Protein AF-0000000074539410 (afdb_homodimer)

pLDDT: mean 96.62, std 3.16, range [78.19, 98.88]

Secondary structure (DSSP, 8-state):
--HHHHHHHHTSTTEEEEEEEETT--EEEEEES--S-HHHHHHHHHHHHHHHHHHHHHHHS---SEEEEEESSEEEEEEEETTEEEEEEEETTS-HHHHHHHHHHHHHHHHHH-/--HHHHHHHHTSTTEEEEEEEETT--EEEEEES--S-HHHHHHHHHHHHHHHHHHHHHHHS--EEEEEEE-SSEEEEEEEETTEEEEEEEETTS-HHHHHHHHHHHHHHHHHH-

Foldseek 3Di:
DQVVLQVLLVPQPFWFKKFKEALCLAGDDMDGVDPDDVSVVSNVLSVVQVVVQVVCCVPPNDHDAKDWDADPFKIKMWGDQARIIIIIIGGNPGDVVVSVVSVVVSSPVSNVVD/DQVVLQVLLVPQPFWFKKFKEALCLAGDDMDGVDPDDNSVVSNVLSVVQVVVQVVCCVPPNDHDAKDWDADPFKIKMWGDQARIIIITIGGNPGDVVVSVVSVVVSSPVSNVVD

Organism: Archaeoglobus fulgidus (strain ATCC 49558 / DSM 4304 / JCM 9628 / NBRC 100126 / VC-16) (NCBI:txid224325)

Structure (mmCIF, N/CA/C/O backbone):
data_AF-0000000074539410-model_v1
#
loop_
_entity.id
_entity.type
_entity.pdbx_description
1 polymer 'Roadblock/LAMTOR2 domain-containing protein'
#
loop_
_atom_site.group_PDB
_atom_site.id
_atom_site.type_symbol
_atom_site.label_atom_id
_atom_site.label_alt_id
_atom_site.label_comp_id
_atom_site.label_asym_id
_atom_site.label_entity_id
_atom_site.label_seq_id
_atom_site.pdbx_PDB_ins_code
_atom_site.Cartn_x
_atom_site.Cartn_y
_atom_site.Cartn_z
_atom_site.occupancy
_atom_site.B_iso_or_equiv
_atom_site.auth_seq_id
_atom_site.auth_comp_id
_atom_site.auth_asym_id
_atom_site.auth_atom_id
_atom_site.pdbx_PDB_model_num
ATOM 1 N N . MET A 1 1 ? -0.338 -24.812 -11.492 1 88.31 1 MET A N 1
ATOM 2 C CA . MET A 1 1 ? -1.66 -24.297 -11.836 1 88.31 1 MET A CA 1
ATOM 3 C C . MET A 1 1 ? -1.58 -22.828 -12.266 1 88.31 1 MET A C 1
ATOM 5 O O . MET A 1 1 ? -2.318 -22.406 -13.148 1 88.31 1 MET A O 1
ATOM 9 N N . PHE A 1 2 ? -0.522 -22.156 -11.844 1 95.75 2 PHE A N 1
ATOM 10 C CA . PHE A 1 2 ? -0.474 -20.719 -12.094 1 95.75 2 PHE A CA 1
ATOM 11 C C . PHE A 1 2 ? 0.738 -20.359 -12.945 1 95.75 2 PHE A C 1
ATOM 13 O O . PHE A 1 2 ? 1.183 -19.203 -12.938 1 95.75 2 PHE A O 1
ATOM 20 N N . GLU A 1 3 ? 1.199 -21.297 -13.625 1 94.31 3 GLU A N 1
ATOM 21 C CA . GLU A 1 3 ? 2.463 -21.109 -14.328 1 94.31 3 GLU A CA 1
ATOM 22 C C . GLU A 1 3 ? 2.346 -20 -15.383 1 94.31 3 GLU A C 1
ATOM 24 O O . GLU A 1 3 ? 3.262 -19.188 -15.547 1 94.31 3 GLU A O 1
ATOM 29 N N . ASN A 1 4 ? 1.296 -20 -16.078 1 95.31 4 ASN A N 1
ATOM 30 C CA . ASN A 1 4 ? 1.125 -19 -17.141 1 95.31 4 ASN A CA 1
ATOM 31 C C . ASN A 1 4 ? 1.003 -17.594 -16.562 1 95.31 4 ASN A C 1
ATOM 33 O O . ASN A 1 4 ? 1.543 -16.641 -17.141 1 95.31 4 ASN A O 1
ATOM 37 N N . VAL A 1 5 ? 0.332 -17.516 -15.461 1 97.25 5 VAL A N 1
ATOM 38 C CA . VAL A 1 5 ? 0.155 -16.234 -14.805 1 97.25 5 VAL A CA 1
ATOM 39 C C . VAL A 1 5 ? 1.506 -15.703 -14.32 1 97.25 5 VAL A C 1
ATOM 41 O O . VAL A 1 5 ? 1.834 -14.531 -14.531 1 97.25 5 VAL A O 1
ATOM 44 N N . ILE A 1 6 ? 2.256 -16.594 -13.734 1 98 6 ILE A N 1
ATOM 45 C CA . ILE A 1 6 ? 3.557 -16.219 -13.188 1 98 6 ILE A CA 1
ATOM 46 C C . ILE A 1 6 ? 4.508 -15.836 -14.312 1 98 6 ILE A C 1
ATOM 48 O O . ILE A 1 6 ? 5.184 -14.805 -14.234 1 98 6 ILE A O 1
ATOM 52 N N . ALA A 1 7 ? 4.504 -16.609 -15.383 1 97.19 7 ALA A N 1
ATOM 53 C CA . ALA A 1 7 ? 5.375 -16.328 -16.516 1 97.19 7 ALA A CA 1
ATOM 54 C C . ALA A 1 7 ? 5.027 -14.992 -17.172 1 97.19 7 ALA A C 1
ATOM 56 O O . ALA A 1 7 ? 5.914 -14.219 -17.516 1 97.19 7 ALA A O 1
ATOM 57 N N . ASP A 1 8 ? 3.715 -14.727 -17.344 1 97.38 8 ASP A N 1
ATOM 58 C CA . ASP A 1 8 ? 3.264 -13.461 -17.906 1 97.38 8 ASP A CA 1
ATOM 59 C C . ASP A 1 8 ? 3.748 -12.281 -17.062 1 97.38 8 ASP A C 1
ATOM 61 O O . ASP A 1 8 ? 4.223 -11.281 -17.609 1 97.38 8 ASP A O 1
ATOM 65 N N . MET A 1 9 ? 3.688 -12.438 -15.742 1 97.88 9 MET A N 1
ATOM 66 C CA . MET A 1 9 ? 4.09 -11.352 -14.852 1 97.88 9 MET A CA 1
ATOM 67 C C . MET A 1 9 ? 5.598 -11.133 -14.906 1 97.88 9 MET A C 1
ATOM 69 O O . MET A 1 9 ? 6.062 -9.992 -14.922 1 97.88 9 MET A O 1
ATOM 73 N N . LEU A 1 10 ? 6.32 -12.219 -14.992 1 96.94 10 LEU A N 1
ATOM 74 C CA . LEU A 1 10 ? 7.777 -12.125 -15 1 96.94 10 LEU A CA 1
ATOM 75 C C . LEU A 1 10 ? 8.273 -11.508 -16.312 1 96.94 10 LEU A C 1
ATOM 77 O O . LEU A 1 10 ? 9.422 -11.086 -16.391 1 96.94 10 LEU A O 1
ATOM 81 N N . SER A 1 11 ? 7.418 -11.5 -17.281 1 96.62 11 SER A N 1
ATOM 82 C CA . SER A 1 11 ? 7.801 -10.93 -18.562 1 96.62 11 SER A CA 1
ATOM 83 C C . SER A 1 11 ? 7.773 -9.406 -18.516 1 96.62 11 SER A C 1
ATOM 85 O O . SER A 1 11 ? 8.312 -8.742 -19.406 1 96.62 11 SER A O 1
ATOM 87 N N . VAL A 1 12 ? 7.102 -8.883 -17.484 1 97.62 12 VAL A N 1
ATOM 88 C CA . VAL A 1 12 ? 7.125 -7.434 -17.297 1 97.62 12 VAL A CA 1
ATOM 89 C C . VAL A 1 12 ? 8.508 -6.996 -16.828 1 97.62 12 VAL A C 1
ATOM 91 O O . VAL A 1 12 ? 8.992 -7.461 -15.789 1 97.62 12 VAL A O 1
ATOM 94 N N . ASN A 1 13 ? 9.031 -6.051 -17.562 1 97.62 13 ASN A N 1
ATOM 95 C CA . ASN A 1 13 ? 10.367 -5.578 -17.219 1 97.62 13 ASN A CA 1
ATOM 96 C C . ASN A 1 13 ? 10.414 -4.996 -15.805 1 97.62 13 ASN A C 1
ATOM 98 O O . ASN A 1 13 ? 9.578 -4.172 -15.438 1 97.62 13 ASN A O 1
ATOM 102 N N . GLY A 1 14 ? 11.406 -5.551 -14.992 1 98 14 GLY A N 1
ATOM 103 C CA . GLY A 1 14 ? 11.602 -5.023 -13.648 1 98 14 GLY A CA 1
ATOM 104 C C . GLY A 1 14 ? 10.977 -5.895 -12.578 1 98 14 GLY A C 1
ATOM 105 O O . GLY A 1 14 ? 11.266 -5.719 -11.391 1 98 14 GLY A O 1
ATOM 106 N N . VAL A 1 15 ? 10.117 -6.832 -12.969 1 98.38 15 VAL A N 1
ATOM 107 C CA . VAL A 1 15 ? 9.539 -7.75 -11.992 1 98.38 15 VAL A CA 1
ATOM 108 C C . VAL A 1 15 ? 10.602 -8.742 -11.523 1 98.38 15 VAL A C 1
ATOM 110 O O . VAL A 1 15 ? 11.258 -9.383 -12.344 1 98.38 15 VAL A O 1
ATOM 113 N N . LYS A 1 16 ? 10.688 -8.859 -10.234 1 97.62 16 LYS A N 1
ATOM 114 C CA . LYS A 1 16 ? 11.75 -9.68 -9.656 1 97.62 16 LYS A CA 1
ATOM 115 C C . LYS A 1 16 ? 11.18 -10.945 -9.016 1 97.62 16 LYS A C 1
ATOM 117 O O . LYS A 1 16 ? 11.898 -11.93 -8.828 1 97.62 16 LYS A O 1
ATOM 122 N N . GLY A 1 17 ? 9.938 -10.898 -8.609 1 97.38 17 GLY A N 1
ATOM 123 C CA . GLY A 1 17 ? 9.312 -12.039 -7.969 1 97.38 17 GLY A CA 1
ATOM 124 C C . GLY A 1 17 ? 7.793 -11.984 -8.008 1 97.38 17 GLY A C 1
ATOM 125 O O . GLY A 1 17 ? 7.207 -10.906 -7.973 1 97.38 17 GLY A O 1
ATOM 126 N N . VAL A 1 18 ? 7.238 -13.18 -8.086 1 98.44 18 VAL A N 1
ATOM 127 C CA . VAL A 1 18 ? 5.793 -13.367 -8.125 1 98.44 18 VAL A CA 1
ATOM 128 C C . VAL A 1 18 ? 5.387 -14.43 -7.102 1 98.44 18 VAL A C 1
ATOM 130 O O . VAL A 1 18 ? 6.012 -15.492 -7.012 1 98.44 18 VAL A O 1
ATOM 133 N N . TYR A 1 19 ? 4.312 -14.125 -6.41 1 98.12 19 TYR A N 1
ATOM 134 C CA . TYR A 1 19 ? 3.91 -14.977 -5.297 1 98.12 19 TYR A CA 1
ATOM 135 C C . TYR A 1 19 ? 2.398 -15.172 -5.277 1 98.12 19 TYR A C 1
ATOM 137 O O . TYR A 1 19 ? 1.641 -14.203 -5.383 1 98.12 19 TYR A O 1
ATOM 145 N N . ILE A 1 20 ? 1.989 -16.359 -5.16 1 98.69 20 ILE A N 1
ATOM 146 C CA . ILE A 1 20 ? 0.607 -16.719 -4.867 1 98.69 20 ILE A CA 1
ATOM 147 C C . ILE A 1 20 ? 0.515 -17.312 -3.467 1 98.69 20 ILE A C 1
ATOM 149 O O . ILE A 1 20 ? 1.169 -18.328 -3.17 1 98.69 20 ILE A O 1
ATOM 153 N N . VAL A 1 21 ? -0.288 -16.656 -2.676 1 98.62 21 VAL A N 1
ATOM 154 C CA . VAL A 1 21 ? -0.294 -16.938 -1.244 1 98.62 21 VAL A CA 1
ATOM 155 C C . VAL A 1 21 ? -1.732 -17 -0.736 1 98.62 21 VAL A C 1
ATOM 157 O O . VAL A 1 21 ? -2.629 -16.375 -1.308 1 98.62 21 VAL A O 1
ATOM 160 N N . ASP A 1 22 ? -1.963 -17.75 0.32 1 98.25 22 ASP A N 1
ATOM 161 C CA . ASP A 1 22 ? -3.297 -17.688 0.909 1 98.25 22 ASP A CA 1
ATOM 162 C C . ASP A 1 22 ? -3.328 -16.734 2.096 1 98.25 22 ASP A C 1
ATOM 164 O O . ASP A 1 22 ? -2.311 -16.125 2.439 1 98.25 22 ASP A O 1
ATOM 168 N N . ALA A 1 23 ? -4.484 -16.656 2.701 1 96.81 23 ALA A N 1
ATOM 169 C CA . ALA A 1 23 ? -4.711 -15.633 3.723 1 96.81 23 ALA A CA 1
ATOM 170 C C . ALA A 1 23 ? -3.92 -15.938 4.992 1 96.81 23 ALA A C 1
ATOM 172 O O . ALA A 1 23 ? -3.682 -15.055 5.812 1 96.81 23 ALA A O 1
ATOM 173 N N . GLU A 1 24 ? -3.502 -17.156 5.141 1 97.62 24 GLU A N 1
ATOM 174 C CA . GLU A 1 24 ? -2.742 -17.547 6.328 1 97.62 24 GLU A CA 1
ATOM 175 C C . GLU A 1 24 ? -1.245 -17.328 6.117 1 97.62 24 GLU A C 1
ATOM 177 O O . GLU A 1 24 ? -0.451 -17.516 7.043 1 97.62 24 GLU A O 1
ATOM 182 N N . GLY A 1 25 ? -0.896 -16.969 4.902 1 98.12 25 GLY A N 1
ATOM 183 C CA . GLY A 1 25 ? 0.496 -16.688 4.594 1 98.12 25 GLY A CA 1
ATOM 184 C C . GLY A 1 25 ? 1.244 -17.891 4.047 1 98.12 25 GLY A C 1
ATOM 185 O O . GLY A 1 25 ? 2.465 -17.844 3.883 1 98.12 25 GLY A O 1
ATOM 186 N N . ALA A 1 26 ? 0.508 -18.938 3.801 1 98.06 26 ALA A N 1
ATOM 187 C CA . ALA A 1 26 ? 1.128 -20.125 3.219 1 98.06 26 ALA A CA 1
ATOM 188 C C . ALA A 1 26 ? 1.402 -19.938 1.73 1 98.06 26 ALA A C 1
ATOM 190 O O . ALA A 1 26 ? 0.529 -19.484 0.986 1 98.06 26 ALA A O 1
ATOM 191 N N . LEU A 1 27 ? 2.568 -20.344 1.305 1 98.25 27 LEU A N 1
ATOM 192 C CA . LEU A 1 27 ? 2.967 -20.219 -0.093 1 98.25 27 LEU A CA 1
ATOM 193 C C . LEU A 1 27 ? 2.314 -21.297 -0.945 1 98.25 27 LEU A C 1
ATOM 195 O O . LEU A 1 27 ? 2.4 -22.484 -0.621 1 98.25 27 LEU A O 1
ATOM 199 N N . ILE A 1 28 ? 1.665 -20.906 -1.948 1 98.12 28 ILE A N 1
ATOM 200 C CA . ILE A 1 28 ? 1.093 -21.844 -2.908 1 98.12 28 ILE A CA 1
ATOM 201 C C . ILE A 1 28 ? 2.055 -22.031 -4.078 1 98.12 28 ILE A C 1
ATOM 203 O O . ILE A 1 28 ? 2.463 -23.156 -4.379 1 98.12 28 ILE A O 1
ATOM 207 N N . GLU A 1 29 ? 2.469 -20.922 -4.688 1 97.56 29 GLU A N 1
ATOM 208 C CA . GLU A 1 29 ? 3.422 -20.953 -5.793 1 97.56 29 GLU A CA 1
ATOM 209 C C . GLU A 1 29 ? 4.191 -19.641 -5.902 1 97.56 29 GLU A C 1
ATOM 211 O O . GLU A 1 29 ? 3.65 -18.578 -5.602 1 97.56 29 GLU A O 1
ATOM 216 N N . ALA A 1 30 ? 5.441 -19.766 -6.301 1 97.38 30 ALA A N 1
ATOM 217 C CA . ALA A 1 30 ? 6.25 -18.562 -6.473 1 97.38 30 ALA A CA 1
ATOM 218 C C . ALA A 1 30 ? 7.344 -18.781 -7.516 1 97.38 30 ALA A C 1
ATOM 220 O O . ALA A 1 30 ? 7.723 -19.922 -7.797 1 97.38 30 ALA A O 1
ATOM 221 N N . GLU A 1 31 ? 7.738 -17.719 -8.078 1 97 31 GLU A N 1
ATOM 222 C CA . GLU A 1 31 ? 8.969 -17.625 -8.859 1 97 31 GLU A CA 1
ATOM 223 C C . GLU A 1 31 ? 9.648 -16.281 -8.672 1 97 31 GLU A C 1
ATOM 225 O O . GLU A 1 31 ? 9 -15.234 -8.758 1 97 31 GLU A O 1
ATOM 230 N N . SER A 1 32 ? 10.875 -16.328 -8.273 1 96.12 32 SER A N 1
ATOM 231 C CA . SER A 1 32 ? 11.609 -15.094 -8.023 1 96.12 32 SER A CA 1
ATOM 232 C C . SER A 1 32 ? 13.078 -15.234 -8.406 1 96.12 32 SER A C 1
ATOM 234 O O . SER A 1 32 ? 13.57 -16.344 -8.602 1 96.12 32 SER A O 1
ATOM 236 N N . ILE A 1 33 ? 13.711 -14.102 -8.57 1 92.31 33 ILE A N 1
ATOM 237 C CA . ILE A 1 33 ? 15.141 -14.086 -8.859 1 92.31 33 ILE A CA 1
ATOM 238 C C . ILE A 1 33 ? 15.93 -14.141 -7.555 1 92.31 33 ILE A C 1
ATOM 240 O O . ILE A 1 33 ? 17.172 -14.164 -7.574 1 92.31 33 ILE A O 1
ATOM 244 N N . PHE A 1 34 ? 15.273 -14.133 -6.469 1 86.12 34 PHE A N 1
ATOM 245 C CA . PHE A 1 34 ? 15.922 -14.023 -5.164 1 86.12 34 PHE A CA 1
ATOM 246 C C . PHE A 1 34 ? 16.406 -15.391 -4.691 1 86.12 34 PHE A C 1
ATOM 248 O O . PHE A 1 34 ? 15.82 -16.422 -5.047 1 86.12 34 PHE A O 1
ATOM 255 N N . SER A 1 35 ? 17.469 -15.398 -4.062 1 81.19 35 SER A N 1
ATOM 256 C CA . SER A 1 35 ? 17.984 -16.625 -3.461 1 81.19 35 SER A CA 1
ATOM 257 C C . SER A 1 35 ? 17.344 -16.891 -2.104 1 81.19 35 SER A C 1
ATOM 259 O O . SER A 1 35 ? 17.531 -17.953 -1.514 1 81.19 35 SER A O 1
ATOM 261 N N . ASP A 1 36 ? 16.531 -15.984 -1.746 1 78.44 36 ASP A N 1
ATOM 262 C CA . ASP A 1 36 ? 15.938 -16.016 -0.412 1 78.44 36 ASP A CA 1
ATOM 263 C C . ASP A 1 36 ? 14.781 -17.016 -0.348 1 78.44 36 ASP A C 1
ATOM 265 O O . ASP A 1 36 ? 14.344 -17.531 -1.378 1 78.44 36 ASP A O 1
ATOM 269 N N . ASP A 1 37 ? 14.367 -17.25 0.859 1 88.81 37 ASP A N 1
ATOM 270 C CA . ASP A 1 37 ? 13.312 -18.203 1.167 1 88.81 37 ASP A CA 1
ATOM 271 C C . ASP A 1 37 ? 11.945 -17.641 0.799 1 88.81 37 ASP A C 1
ATOM 273 O O . ASP A 1 37 ? 11.398 -16.812 1.515 1 88.81 37 ASP A O 1
ATOM 277 N N . ASP A 1 38 ? 11.281 -18.141 -0.235 1 95.56 38 ASP A N 1
ATOM 278 C CA . ASP A 1 38 ? 10 -17.688 -0.767 1 95.56 38 ASP A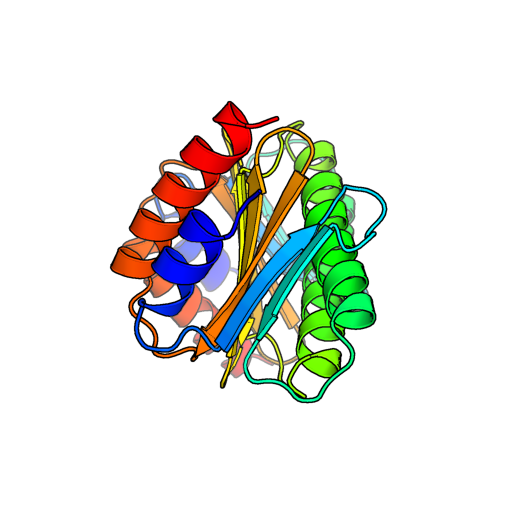 CA 1
ATOM 279 C C . ASP A 1 38 ? 8.898 -17.812 0.281 1 95.56 38 ASP A C 1
ATOM 281 O O . ASP A 1 38 ? 7.949 -17.031 0.294 1 95.56 38 ASP A O 1
ATOM 285 N N . GLU A 1 39 ? 9.062 -18.75 1.179 1 96.62 39 GLU A N 1
ATOM 286 C CA . GLU A 1 39 ? 8.047 -18.953 2.203 1 96.62 39 GLU A CA 1
ATOM 287 C C . GLU A 1 39 ? 7.992 -17.766 3.168 1 96.62 39 GLU A C 1
ATOM 289 O O . GLU A 1 39 ? 6.914 -17.391 3.639 1 96.62 39 GLU A O 1
ATOM 294 N N . VAL A 1 40 ? 9.133 -17.234 3.457 1 96.5 40 VAL A N 1
ATOM 295 C CA . VAL A 1 40 ? 9.195 -16.078 4.34 1 96.5 40 VAL A CA 1
ATOM 296 C C . VAL A 1 40 ? 8.539 -14.883 3.668 1 96.5 40 VAL A C 1
ATOM 298 O O . VAL A 1 40 ? 7.715 -14.195 4.277 1 96.5 40 VAL A O 1
ATOM 301 N N . TYR A 1 41 ? 8.82 -14.664 2.354 1 96.75 41 TYR A N 1
ATOM 302 C CA . TYR A 1 41 ? 8.242 -13.539 1.619 1 96.75 41 TYR A CA 1
ATOM 303 C C . TYR A 1 41 ? 6.73 -13.68 1.506 1 96.75 41 TYR A C 1
ATOM 305 O O . TYR A 1 41 ? 6 -12.695 1.636 1 96.75 41 TYR A O 1
ATOM 313 N N . ALA A 1 42 ? 6.324 -14.93 1.343 1 97.62 42 ALA A N 1
ATOM 314 C CA . ALA A 1 42 ? 4.891 -15.195 1.274 1 97.62 42 ALA A CA 1
ATOM 315 C C . ALA A 1 42 ? 4.188 -14.758 2.557 1 97.62 42 ALA A C 1
ATOM 317 O O . ALA A 1 42 ? 3.15 -14.094 2.51 1 97.62 42 ALA A O 1
ATOM 318 N N . ALA A 1 43 ? 4.762 -15.117 3.674 1 98.06 43 ALA A N 1
ATOM 319 C CA . ALA A 1 43 ? 4.184 -14.781 4.973 1 98.06 43 ALA A CA 1
ATOM 320 C C . ALA A 1 43 ? 4.141 -13.266 5.172 1 98.06 43 ALA A C 1
ATOM 322 O O . ALA A 1 43 ? 3.152 -12.727 5.676 1 98.06 43 ALA A O 1
ATOM 323 N N . LEU A 1 44 ? 5.199 -12.555 4.734 1 97.81 44 LEU A N 1
ATOM 324 C CA . LEU A 1 44 ? 5.297 -11.109 4.891 1 97.81 44 LEU A CA 1
ATOM 325 C C . LEU A 1 44 ? 4.281 -10.398 4.008 1 97.81 44 LEU A C 1
ATOM 327 O O . LEU A 1 44 ? 3.623 -9.453 4.449 1 97.81 44 LEU A O 1
ATOM 331 N N . ILE A 1 45 ? 4.105 -10.828 2.764 1 98.31 45 ILE A N 1
ATOM 332 C CA . ILE A 1 45 ? 3.164 -10.234 1.818 1 98.31 45 ILE A CA 1
ATOM 333 C C . ILE A 1 45 ? 1.737 -10.406 2.334 1 98.31 45 ILE A C 1
ATOM 335 O O . ILE A 1 45 ? 0.945 -9.461 2.318 1 98.31 45 ILE A O 1
ATOM 339 N N . ALA A 1 46 ? 1.462 -11.656 2.855 1 98.69 46 ALA A N 1
ATOM 340 C CA . ALA A 1 46 ? 0.139 -11.898 3.426 1 98.69 46 ALA A CA 1
ATOM 341 C C . ALA A 1 46 ? -0.108 -11.008 4.637 1 98.69 46 ALA A C 1
ATOM 343 O O . ALA A 1 46 ? -1.195 -10.445 4.789 1 98.69 46 ALA A O 1
ATOM 344 N N . ASP A 1 47 ? 0.921 -10.883 5.461 1 98.56 47 ASP A N 1
ATOM 345 C CA . ASP A 1 47 ? 0.803 -10.047 6.652 1 98.56 47 ASP A CA 1
ATOM 346 C C . ASP A 1 47 ? 0.49 -8.602 6.273 1 98.56 47 ASP A C 1
ATOM 348 O O . ASP A 1 47 ? -0.373 -7.969 6.887 1 98.56 47 ASP A O 1
ATOM 352 N N . ALA A 1 48 ? 1.196 -8.086 5.324 1 98.69 48 ALA A N 1
ATOM 353 C CA . ALA A 1 48 ? 0.987 -6.715 4.879 1 98.69 48 ALA A CA 1
ATOM 354 C C . ALA A 1 48 ? -0.419 -6.531 4.316 1 98.69 48 ALA A C 1
ATOM 356 O O . ALA A 1 48 ? -1.094 -5.547 4.625 1 98.69 48 ALA A O 1
ATOM 357 N N . PHE A 1 49 ? -0.89 -7.445 3.49 1 98.81 49 PHE A N 1
ATOM 358 C CA . PHE A 1 49 ? -2.211 -7.355 2.881 1 98.81 49 PHE A CA 1
ATOM 359 C C . PHE A 1 49 ? -3.305 -7.465 3.939 1 98.81 49 PHE A C 1
ATOM 361 O O . PHE A 1 49 ? -4.32 -6.77 3.863 1 98.81 49 PHE A O 1
ATOM 368 N N . ASN A 1 50 ? -3.105 -8.391 4.91 1 98.56 50 ASN A N 1
ATOM 369 C CA . ASN A 1 50 ? -4.07 -8.547 5.996 1 98.56 50 ASN A CA 1
ATOM 370 C C . ASN A 1 50 ? -4.145 -7.285 6.855 1 98.56 50 ASN A C 1
ATOM 372 O O . ASN A 1 50 ? -5.223 -6.906 7.316 1 98.56 50 ASN A O 1
ATOM 376 N N . LYS A 1 51 ? -2.99 -6.66 7.074 1 98.5 51 LYS A N 1
ATOM 377 C CA . LYS A 1 51 ? -3.01 -5.387 7.793 1 98.5 51 LYS A CA 1
ATOM 378 C C . LYS A 1 51 ? -3.773 -4.324 7.008 1 98.5 51 LYS A C 1
ATOM 380 O O . LYS A 1 51 ? -4.562 -3.57 7.578 1 98.5 51 LYS A O 1
ATOM 385 N N . ALA A 1 52 ? -3.551 -4.258 5.676 1 98.62 52 ALA A N 1
ATOM 386 C CA . ALA A 1 52 ? -4.309 -3.342 4.828 1 98.62 52 ALA A CA 1
ATOM 387 C C . ALA A 1 52 ? -5.809 -3.586 4.961 1 98.62 52 ALA A C 1
ATOM 389 O O . ALA A 1 52 ? -6.594 -2.639 5.031 1 98.62 52 ALA A O 1
ATOM 390 N N . SER A 1 53 ? -6.191 -4.852 4.98 1 98.25 53 SER A N 1
ATOM 391 C CA . SER A 1 53 ? -7.594 -5.227 5.137 1 98.25 53 SER A CA 1
ATOM 392 C C . SER A 1 53 ? -8.148 -4.754 6.477 1 98.25 53 SER A C 1
ATOM 394 O O . SER A 1 53 ? -9.266 -4.242 6.543 1 98.25 53 SER A O 1
ATOM 396 N N . GLU A 1 54 ? -7.336 -4.969 7.531 1 97.81 54 GLU A N 1
ATOM 397 C CA . GLU A 1 54 ? -7.738 -4.508 8.859 1 97.81 54 GLU A CA 1
ATOM 398 C C . GLU A 1 54 ? -7.945 -2.998 8.875 1 97.81 54 GLU A C 1
ATOM 400 O O . GLU A 1 54 ? -8.961 -2.512 9.375 1 97.81 54 GLU A O 1
ATOM 405 N N . VAL A 1 55 ? -7.09 -2.24 8.297 1 97.88 55 VAL A N 1
ATOM 406 C CA . VAL A 1 55 ? -7.113 -0.78 8.305 1 97.88 55 VAL A CA 1
ATOM 407 C C . VAL A 1 55 ? -8.32 -0.28 7.516 1 97.88 55 VAL A C 1
ATOM 409 O O . VAL A 1 55 ? -9.117 0.518 8.023 1 97.88 55 VAL A O 1
ATOM 412 N N . LEU A 1 56 ? -8.516 -0.802 6.324 1 97.44 56 LEU A N 1
ATOM 413 C CA . LEU A 1 56 ? -9.633 -0.351 5.496 1 97.44 56 LEU A CA 1
ATOM 414 C C . LEU A 1 56 ? -10.969 -0.687 6.152 1 97.44 56 LEU A C 1
ATOM 416 O O . LEU A 1 56 ? -11.891 0.124 6.129 1 97.44 56 LEU A O 1
ATOM 420 N N . SER A 1 57 ? -11.023 -1.895 6.684 1 96.94 57 SER A N 1
ATOM 421 C CA . SER A 1 57 ? -12.273 -2.334 7.293 1 96.94 57 SER A CA 1
ATOM 422 C C . SER A 1 57 ? -12.672 -1.43 8.453 1 96.94 57 SER A C 1
ATOM 424 O O . SER A 1 57 ? -13.852 -1.121 8.633 1 96.94 57 SER A O 1
ATOM 426 N N . LYS A 1 58 ? -11.734 -0.993 9.203 1 94.94 58 LYS A N 1
ATOM 427 C CA . LYS A 1 58 ? -11.992 -0.154 10.375 1 94.94 58 LYS A CA 1
ATOM 428 C C . LYS A 1 58 ? -12.312 1.279 9.961 1 94.94 58 LYS A C 1
ATOM 430 O O . LYS A 1 58 ? -13.156 1.938 10.578 1 94.94 58 LYS A O 1
ATOM 435 N N . ILE A 1 59 ? -11.68 1.734 8.875 1 94.19 59 ILE A N 1
ATOM 436 C CA . ILE A 1 59 ? -11.805 3.135 8.484 1 94.19 59 ILE A CA 1
ATOM 437 C C . ILE A 1 59 ? -13.055 3.32 7.625 1 94.19 59 ILE A C 1
ATOM 439 O O . ILE A 1 59 ? -13.773 4.312 7.766 1 94.19 59 ILE A O 1
ATOM 443 N N . SER A 1 60 ? -13.32 2.393 6.762 1 91.69 60 SER A N 1
ATOM 444 C CA . SER A 1 60 ? -14.391 2.639 5.801 1 91.69 60 SER A CA 1
ATOM 445 C C . SER A 1 60 ? -15.188 1.37 5.531 1 91.69 60 SER A C 1
ATOM 447 O O . SER A 1 60 ? -15.961 1.31 4.57 1 91.69 60 SER A O 1
ATOM 449 N N . SER A 1 61 ? -15.125 0.288 6.297 1 93 61 SER A N 1
ATOM 450 C CA . SER A 1 61 ? -15.812 -0.982 6.066 1 93 61 SER A CA 1
ATOM 451 C C . SER A 1 61 ? -15.648 -1.443 4.621 1 93 61 SER A C 1
ATOM 453 O O . SER A 1 61 ? -16.625 -1.805 3.969 1 93 61 SER A O 1
ATOM 455 N N . ASP A 1 62 ? -14.523 -1.296 4.086 1 94.81 62 ASP A N 1
ATOM 456 C CA . ASP A 1 62 ? -14.109 -1.622 2.727 1 94.81 62 ASP A CA 1
ATOM 457 C C . ASP A 1 62 ? -13.062 -2.736 2.725 1 94.81 62 ASP A C 1
ATOM 459 O O . ASP A 1 62 ? -12.633 -3.193 3.787 1 94.81 62 ASP A O 1
ATOM 463 N N . GLU A 1 63 ? -12.82 -3.369 1.594 1 96.75 63 GLU A N 1
ATOM 464 C CA . GLU A 1 63 ? -11.781 -4.379 1.422 1 96.75 63 GLU A CA 1
ATOM 465 C C . GLU A 1 63 ? -10.766 -3.949 0.369 1 96.75 63 GLU A C 1
ATOM 467 O O . GLU A 1 63 ? -11.133 -3.404 -0.672 1 96.75 63 GLU A O 1
ATOM 472 N N . PRO A 1 64 ? -9.555 -4.324 0.648 1 97.88 64 PRO A N 1
ATOM 473 C CA . PRO A 1 64 ? -8.555 -3.881 -0.324 1 97.88 64 PRO A CA 1
ATOM 474 C C . PRO A 1 64 ? -8.617 -4.664 -1.635 1 97.88 64 PRO A C 1
ATOM 476 O O . PRO A 1 64 ? -8.828 -5.879 -1.622 1 97.88 64 PRO A O 1
ATOM 479 N N . GLU A 1 65 ? -8.445 -3.916 -2.666 1 96.94 65 GLU A N 1
ATOM 480 C CA . GLU A 1 65 ? -8.25 -4.523 -3.98 1 96.94 65 GLU A CA 1
ATOM 481 C C . GLU A 1 65 ? -6.773 -4.59 -4.348 1 96.94 65 GLU A C 1
ATOM 483 O O . GLU A 1 65 ? -6.336 -5.527 -5.02 1 96.94 65 GLU A O 1
ATOM 488 N N . LEU A 1 66 ? -6.059 -3.607 -3.859 1 97.81 66 LEU A N 1
ATOM 489 C CA . LEU A 1 66 ? -4.641 -3.492 -4.191 1 97.81 66 LEU A CA 1
ATOM 490 C C . LEU A 1 66 ? -3.869 -2.83 -3.055 1 97.81 66 LEU A C 1
ATOM 492 O O . LEU A 1 66 ? -4.328 -1.839 -2.482 1 97.81 66 LEU A O 1
ATOM 496 N N . LEU A 1 67 ? -2.807 -3.447 -2.703 1 98.69 67 LEU A N 1
ATOM 497 C CA . LEU A 1 67 ? -1.811 -2.883 -1.799 1 98.69 67 LEU A CA 1
ATOM 498 C C . LEU A 1 67 ? -0.513 -2.578 -2.541 1 98.69 67 LEU A C 1
ATOM 500 O O . LEU A 1 67 ? -0.017 -3.412 -3.301 1 98.69 67 LEU A O 1
ATOM 504 N N . MET A 1 68 ? -0.029 -1.396 -2.344 1 98.31 68 MET A N 1
ATOM 505 C CA . MET A 1 68 ? 1.261 -1.031 -2.922 1 98.31 68 MET A CA 1
ATOM 506 C C . MET A 1 68 ? 2.174 -0.409 -1.869 1 98.31 68 MET A C 1
ATOM 508 O O . MET A 1 68 ? 1.756 0.485 -1.131 1 98.31 68 MET A O 1
ATOM 512 N N . ILE A 1 69 ? 3.309 -0.91 -1.792 1 98.56 69 ILE A N 1
ATOM 513 C CA . ILE A 1 69 ? 4.371 -0.356 -0.959 1 98.56 69 ILE A CA 1
ATOM 514 C C . ILE A 1 69 ? 5.543 0.074 -1.836 1 98.56 69 ILE A C 1
ATOM 516 O O . ILE A 1 69 ? 6.293 -0.767 -2.338 1 98.56 69 ILE A O 1
ATOM 520 N N . ASP A 1 70 ? 5.719 1.361 -1.98 1 97.44 70 ASP A N 1
ATOM 521 C CA . ASP A 1 70 ? 6.812 1.918 -2.775 1 97.44 70 ASP A CA 1
ATOM 522 C C . ASP A 1 70 ? 8.023 2.229 -1.901 1 97.44 70 ASP A C 1
ATOM 524 O O . ASP A 1 70 ? 7.938 3.027 -0.967 1 97.44 70 ASP A O 1
ATOM 528 N N . GLY A 1 71 ? 9.117 1.604 -2.252 1 97.62 71 GLY A N 1
ATOM 529 C CA . GLY A 1 71 ? 10.375 1.951 -1.622 1 97.62 71 GLY A CA 1
ATOM 530 C C . GLY A 1 71 ? 11.281 2.779 -2.516 1 97.62 71 GLY A C 1
ATOM 531 O O . GLY A 1 71 ? 10.836 3.318 -3.531 1 97.62 71 GLY A O 1
ATOM 532 N N . LYS A 1 72 ? 12.508 2.969 -2.105 1 96.06 72 LYS A N 1
ATOM 533 C CA . LYS A 1 72 ? 13.5 3.689 -2.891 1 96.06 72 LYS A CA 1
ATOM 534 C C . LYS A 1 72 ? 14.023 2.832 -4.039 1 96.06 72 LYS A C 1
ATOM 536 O O . LYS A 1 72 ? 14.32 3.348 -5.117 1 96.06 72 LYS A O 1
ATOM 541 N N . LYS A 1 73 ? 14.047 1.517 -3.84 1 96.69 73 LYS A N 1
ATOM 542 C CA . LYS A 1 73 ? 14.641 0.602 -4.812 1 96.69 73 LYS A CA 1
ATOM 543 C C . LYS A 1 73 ? 13.602 -0.379 -5.348 1 96.69 73 LYS A C 1
ATOM 545 O O . LYS A 1 73 ? 13.531 -0.618 -6.555 1 96.69 73 LYS A O 1
ATOM 550 N N . ASP A 1 74 ? 12.758 -0.874 -4.406 1 97.56 74 ASP A N 1
ATOM 551 C CA . ASP A 1 74 ? 11.812 -1.923 -4.773 1 97.56 74 ASP A CA 1
ATOM 552 C C . ASP A 1 74 ? 10.375 -1.506 -4.457 1 97.56 74 ASP A C 1
ATOM 554 O O . ASP A 1 74 ? 10.148 -0.613 -3.639 1 97.56 74 ASP A O 1
ATOM 558 N N . ARG A 1 75 ? 9.531 -2.084 -5.113 1 98.25 75 ARG A N 1
ATOM 559 C CA . ARG A 1 75 ? 8.086 -1.935 -4.938 1 98.25 75 ARG A CA 1
ATOM 560 C C . ARG A 1 75 ? 7.418 -3.287 -4.707 1 98.25 75 ARG A C 1
ATOM 562 O O . ARG A 1 75 ? 7.77 -4.277 -5.352 1 98.25 75 ARG A O 1
ATOM 569 N N . ILE A 1 76 ? 6.559 -3.324 -3.764 1 98.44 76 ILE A N 1
ATOM 570 C CA . ILE A 1 76 ? 5.762 -4.52 -3.514 1 98.44 76 ILE A CA 1
ATOM 571 C C . ILE A 1 76 ? 4.293 -4.234 -3.814 1 98.44 76 ILE A C 1
ATOM 573 O O . ILE A 1 76 ? 3.75 -3.215 -3.383 1 98.44 76 ILE A O 1
ATOM 577 N N . VAL A 1 77 ? 3.658 -5.066 -4.582 1 98.62 77 VAL A N 1
ATOM 578 C CA . VAL A 1 77 ? 2.23 -4.973 -4.863 1 98.62 77 VAL A CA 1
ATOM 579 C C . VAL A 1 77 ? 1.539 -6.281 -4.488 1 98.62 77 VAL A C 1
ATOM 581 O O . VAL A 1 77 ? 2.064 -7.363 -4.75 1 98.62 77 VAL A O 1
ATOM 584 N N . ALA A 1 78 ? 0.464 -6.195 -3.865 1 98.75 78 ALA A N 1
ATOM 585 C CA . ALA A 1 78 ? -0.351 -7.359 -3.531 1 98.75 78 ALA A CA 1
ATOM 586 C C . ALA A 1 78 ? -1.823 -7.105 -3.846 1 98.75 78 ALA A C 1
ATOM 588 O O . ALA A 1 78 ? -2.332 -6.004 -3.627 1 98.75 78 ALA A O 1
ATOM 589 N N . SER A 1 79 ? -2.451 -8.078 -4.305 1 98.69 79 SER A N 1
ATOM 590 C CA . SER A 1 79 ? -3.861 -7.949 -4.66 1 98.69 79 SER A CA 1
ATOM 591 C C . SER A 1 79 ? -4.641 -9.203 -4.277 1 98.69 79 SER A C 1
ATOM 593 O O . SER A 1 79 ? -4.09 -10.305 -4.266 1 98.69 79 SER A O 1
ATOM 595 N N . ARG A 1 80 ? -5.859 -8.945 -3.996 1 97.81 80 ARG A N 1
ATOM 596 C CA . ARG A 1 80 ? -6.758 -10.07 -3.791 1 97.81 80 ARG A CA 1
ATOM 597 C C . ARG A 1 80 ? -7.043 -10.789 -5.109 1 97.81 80 ARG A C 1
ATOM 599 O O . ARG A 1 80 ? -7.352 -10.148 -6.113 1 97.81 80 ARG A O 1
ATOM 606 N N . ALA A 1 81 ? -6.93 -12.094 -5.117 1 98 81 ALA A N 1
ATOM 607 C CA . ALA A 1 81 ? -7.289 -12.938 -6.254 1 98 81 ALA A CA 1
ATOM 608 C C . ALA A 1 81 ? -8.102 -14.148 -5.805 1 98 81 ALA A C 1
ATOM 610 O O . ALA A 1 81 ? -7.543 -15.211 -5.535 1 98 81 ALA A O 1
ATOM 611 N N . GLY A 1 82 ? -9.414 -13.953 -5.832 1 96.5 82 GLY A N 1
ATOM 612 C CA . GLY A 1 82 ? -10.227 -14.969 -5.188 1 96.5 82 GLY A CA 1
ATOM 613 C C . GLY A 1 82 ? -9.953 -15.094 -3.699 1 96.5 82 GLY A C 1
ATOM 614 O O . GLY A 1 82 ? -9.992 -14.102 -2.969 1 96.5 82 GLY A O 1
ATOM 615 N N . ASP A 1 83 ? -9.695 -16.344 -3.285 1 96.75 83 ASP A N 1
ATOM 616 C CA . ASP A 1 83 ? -9.398 -16.547 -1.87 1 96.75 83 ASP A CA 1
ATOM 617 C C . ASP A 1 83 ? -7.898 -16.453 -1.606 1 96.75 83 ASP A C 1
ATOM 619 O O . ASP A 1 83 ? -7.445 -16.703 -0.488 1 96.75 83 ASP A O 1
ATOM 623 N N . LEU A 1 84 ? -7.172 -16.047 -2.641 1 98.31 84 LEU A N 1
ATOM 624 C CA . LEU A 1 84 ? -5.719 -15.984 -2.545 1 98.31 84 LEU A CA 1
ATOM 625 C C . LEU A 1 84 ? -5.238 -14.539 -2.6 1 98.31 84 LEU A C 1
ATOM 627 O O . LEU A 1 84 ? -6.039 -13.617 -2.789 1 98.31 84 LEU A O 1
ATOM 631 N N . ILE A 1 85 ? -3.973 -14.367 -2.322 1 98.75 85 ILE A N 1
ATOM 632 C CA . ILE A 1 85 ? -3.26 -13.102 -2.475 1 98.75 85 ILE A CA 1
ATOM 633 C C . ILE A 1 85 ? -2.191 -13.242 -3.555 1 98.75 85 ILE A C 1
ATOM 635 O O . ILE A 1 85 ? -1.422 -14.203 -3.559 1 98.75 85 ILE A O 1
ATOM 639 N N . PHE A 1 86 ? -2.242 -12.336 -4.48 1 98.88 86 PHE A N 1
ATOM 640 C CA . PHE A 1 86 ? -1.256 -12.234 -5.547 1 98.88 86 PHE A CA 1
ATOM 641 C C . PHE A 1 86 ? -0.241 -11.141 -5.25 1 98.88 86 PHE A C 1
ATOM 643 O O . PHE A 1 86 ? -0.598 -9.961 -5.168 1 98.88 86 PHE A O 1
ATOM 650 N N . GLY A 1 87 ? 1.037 -11.531 -5.035 1 98.69 87 GLY A N 1
ATOM 651 C CA . GLY A 1 87 ? 2.08 -10.594 -4.648 1 98.69 87 GLY A CA 1
ATOM 652 C C . GLY A 1 87 ? 3.188 -10.477 -5.68 1 98.69 87 GLY A C 1
ATOM 653 O O . GLY A 1 87 ? 3.576 -11.469 -6.297 1 98.69 87 GLY A O 1
ATOM 654 N N . ILE A 1 88 ? 3.697 -9.266 -5.762 1 98.62 88 ILE A N 1
ATOM 655 C CA . ILE A 1 88 ? 4.742 -8.953 -6.73 1 98.62 88 ILE A CA 1
ATOM 656 C C . ILE A 1 88 ? 5.832 -8.117 -6.062 1 98.62 88 ILE A C 1
ATOM 658 O O . ILE A 1 88 ? 5.531 -7.199 -5.297 1 98.62 88 ILE A O 1
ATOM 662 N N . ILE A 1 89 ? 7.008 -8.469 -6.312 1 98 89 ILE A N 1
ATOM 663 C CA . ILE A 1 89 ? 8.148 -7.602 -6.023 1 98 89 ILE A CA 1
ATOM 664 C C . ILE A 1 89 ? 8.766 -7.113 -7.332 1 98 89 ILE A C 1
ATOM 666 O O . ILE A 1 89 ? 9.062 -7.914 -8.219 1 98 89 ILE A O 1
ATOM 670 N N . ALA A 1 90 ? 8.953 -5.828 -7.488 1 98.31 90 ALA A N 1
ATOM 671 C CA . ALA A 1 90 ? 9.5 -5.246 -8.711 1 98.31 90 ALA A CA 1
ATOM 672 C C . ALA A 1 90 ? 10.445 -4.09 -8.391 1 98.31 90 ALA A C 1
ATOM 674 O O . ALA A 1 90 ? 10.453 -3.582 -7.27 1 98.31 90 ALA A O 1
ATOM 675 N N . ASP A 1 91 ? 11.211 -3.748 -9.398 1 97.62 91 ASP A N 1
ATOM 676 C CA . ASP A 1 91 ? 12 -2.521 -9.32 1 97.62 91 ASP A CA 1
ATOM 677 C C . ASP A 1 91 ? 11.094 -1.298 -9.18 1 97.62 91 ASP A C 1
ATOM 679 O O . ASP A 1 91 ? 10.047 -1.215 -9.828 1 97.62 91 ASP A O 1
ATOM 683 N N . GLN A 1 92 ? 11.531 -0.375 -8.352 1 96.31 92 GLN A N 1
ATOM 684 C CA . GLN A 1 92 ? 10.758 0.848 -8.172 1 96.31 92 GLN A CA 1
ATOM 685 C C . GLN A 1 92 ? 10.547 1.568 -9.5 1 96.31 92 GLN A C 1
ATOM 687 O O . GLN A 1 92 ? 9.523 2.229 -9.703 1 96.31 92 GLN A O 1
ATOM 692 N N . LYS A 1 93 ? 11.367 1.414 -10.508 1 95.38 93 LYS A N 1
ATOM 693 C CA . LYS A 1 93 ? 11.336 2.133 -11.773 1 95.38 93 LYS A CA 1
ATOM 694 C C . LYS A 1 93 ? 10.422 1.432 -12.781 1 95.38 93 LYS A C 1
ATOM 696 O O . LYS A 1 93 ? 10.172 1.954 -13.867 1 95.38 93 LYS A O 1
ATOM 701 N N . THR A 1 94 ? 9.914 0.305 -12.406 1 97 94 THR A N 1
ATOM 702 C CA . THR A 1 94 ? 9.023 -0.423 -13.297 1 97 94 THR A CA 1
ATOM 703 C C . THR A 1 94 ? 7.812 0.434 -13.672 1 97 94 THR A C 1
ATOM 705 O O . THR A 1 94 ? 7.254 1.13 -12.82 1 97 94 THR A O 1
ATOM 708 N N . ASN A 1 95 ? 7.391 0.336 -14.898 1 95.5 95 ASN A N 1
ATOM 709 C CA . ASN A 1 95 ? 6.199 1.04 -15.359 1 95.5 95 ASN A CA 1
ATOM 710 C C . ASN A 1 95 ? 4.953 0.586 -14.602 1 95.5 95 ASN A C 1
ATOM 712 O O . ASN A 1 95 ? 4.43 -0.5 -14.852 1 95.5 95 ASN A O 1
ATOM 716 N N . TYR A 1 96 ? 4.461 1.454 -13.758 1 92.69 96 TYR A N 1
ATOM 717 C CA . TYR A 1 96 ? 3.35 1.06 -12.898 1 92.69 96 TYR A CA 1
ATOM 718 C C . TYR A 1 96 ? 2.074 0.867 -13.703 1 92.69 96 TYR A C 1
ATOM 720 O O . TYR A 1 96 ? 1.276 -0.029 -13.414 1 92.69 96 TYR A O 1
ATOM 728 N N . GLY A 1 97 ? 1.913 1.796 -14.703 1 92.94 97 GLY A N 1
ATOM 729 C CA . GLY A 1 97 ? 0.746 1.617 -15.555 1 92.94 97 GLY A CA 1
ATOM 730 C C . GLY A 1 97 ? 0.668 0.237 -16.172 1 92.94 97 GLY A C 1
ATOM 731 O O 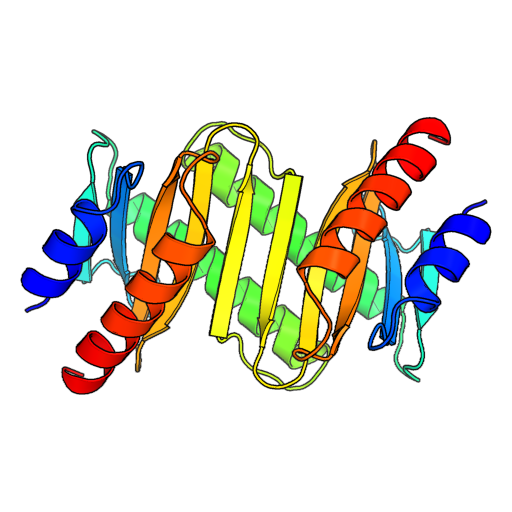. GLY A 1 97 ? -0.364 -0.432 -16.094 1 92.94 97 GLY A O 1
ATOM 732 N N . LEU A 1 98 ? 1.761 -0.202 -16.766 1 94.19 98 LEU A N 1
ATOM 733 C CA . LEU A 1 98 ? 1.83 -1.527 -17.375 1 94.19 98 LEU A CA 1
ATOM 734 C C . LEU A 1 98 ? 1.709 -2.617 -16.312 1 94.19 98 LEU A C 1
ATOM 736 O O . LEU A 1 98 ? 0.994 -3.602 -16.5 1 94.19 98 LEU A O 1
ATOM 740 N N . LEU A 1 99 ? 2.408 -2.455 -15.242 1 96.62 99 LEU A N 1
ATOM 741 C CA . LEU A 1 99 ? 2.357 -3.422 -14.148 1 96.62 99 LEU A CA 1
ATOM 742 C C . LEU A 1 99 ? 0.926 -3.607 -13.656 1 96.62 99 LEU A C 1
ATOM 744 O O . LEU A 1 99 ? 0.471 -4.738 -13.469 1 96.62 99 LEU A O 1
ATOM 748 N N . LYS A 1 100 ? 0.262 -2.516 -13.484 1 95.62 100 LYS A N 1
ATOM 749 C CA . LYS A 1 100 ? -1.111 -2.543 -12.992 1 95.62 100 LYS A CA 1
ATOM 750 C C . LYS A 1 100 ? -2.023 -3.312 -13.938 1 95.62 100 LYS A C 1
ATOM 752 O O . LYS A 1 100 ? -2.865 -4.098 -13.5 1 95.62 100 LYS A O 1
ATOM 757 N N . ILE A 1 101 ? -1.878 -3.072 -15.258 1 96.62 101 ILE A N 1
ATOM 758 C CA . ILE A 1 101 ? -2.664 -3.777 -16.266 1 96.62 101 ILE A CA 1
ATOM 759 C C . ILE A 1 101 ? -2.43 -5.281 -16.141 1 96.62 101 ILE A C 1
ATOM 761 O O . ILE A 1 101 ? -3.381 -6.066 -16.125 1 96.62 101 ILE A O 1
ATOM 765 N N . GLU A 1 102 ? -1.164 -5.672 -16.031 1 97.81 102 GLU A N 1
ATOM 766 C CA . GLU A 1 102 ? -0.812 -7.086 -15.984 1 97.81 102 GLU A CA 1
ATOM 767 C C . GLU A 1 102 ? -1.29 -7.727 -14.68 1 97.81 102 GLU A C 1
ATOM 769 O O . GLU A 1 102 ? -1.666 -8.898 -14.664 1 97.81 102 GLU A O 1
ATOM 774 N N . ILE A 1 103 ? -1.288 -6.969 -13.641 1 98.44 103 ILE A N 1
ATOM 775 C CA . ILE A 1 103 ? -1.806 -7.461 -12.367 1 98.44 103 ILE A CA 1
ATOM 776 C C . ILE A 1 103 ? -3.301 -7.738 -12.492 1 98.44 103 ILE A C 1
ATOM 778 O O . ILE A 1 103 ? -3.785 -8.781 -12.031 1 98.44 103 ILE A O 1
ATOM 782 N N . LYS A 1 104 ? -3.992 -6.832 -13.117 1 97.75 104 LYS A N 1
ATOM 783 C CA . LYS A 1 104 ? -5.43 -7.016 -13.289 1 97.75 104 LYS A CA 1
ATOM 784 C C . LYS A 1 104 ? -5.727 -8.297 -14.07 1 97.75 104 LYS A C 1
ATOM 786 O O . LYS A 1 104 ? -6.613 -9.062 -13.695 1 97.75 104 LYS A O 1
ATOM 791 N N . LYS A 1 105 ? -4.984 -8.492 -15.117 1 98.12 105 LYS A N 1
ATOM 792 C CA . LYS A 1 105 ? -5.156 -9.711 -15.898 1 98.12 105 LYS A CA 1
ATOM 793 C C . LYS A 1 105 ? -4.879 -10.953 -15.047 1 98.12 105 LYS A C 1
ATOM 795 O O . LYS A 1 105 ? -5.625 -11.93 -15.102 1 98.12 105 LYS A O 1
ATOM 800 N N . ALA A 1 106 ? -3.795 -10.883 -14.32 1 98.5 106 ALA A N 1
ATOM 801 C CA . ALA A 1 106 ? -3.393 -12.008 -13.484 1 98.5 106 ALA A CA 1
ATOM 802 C C . ALA A 1 106 ? -4.461 -12.328 -12.445 1 98.5 106 ALA A C 1
ATOM 804 O O . ALA A 1 106 ? -4.812 -13.492 -12.242 1 98.5 106 ALA A O 1
ATOM 805 N N . VAL A 1 107 ? -4.961 -11.312 -11.828 1 98.31 107 VAL A N 1
ATOM 806 C CA . VAL A 1 107 ? -5.977 -11.469 -10.789 1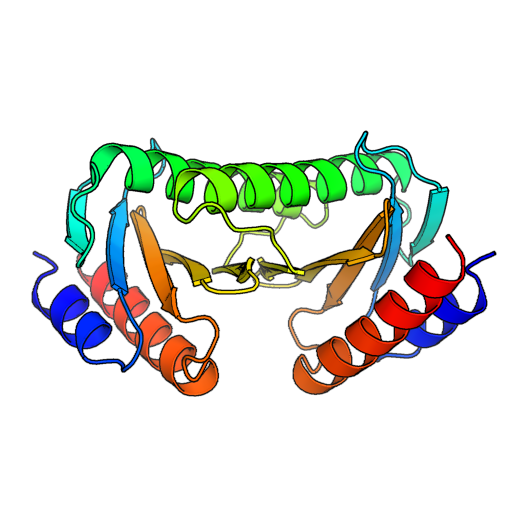 98.31 107 VAL A CA 1
ATOM 807 C C . VAL A 1 107 ? -7.215 -12.141 -11.375 1 98.31 107 VAL A C 1
ATOM 809 O O . VAL A 1 107 ? -7.777 -13.055 -10.766 1 98.31 107 VAL A O 1
ATOM 812 N N . GLU A 1 108 ? -7.609 -11.688 -12.547 1 97.88 108 GLU A N 1
ATOM 813 C CA . GLU A 1 108 ? -8.766 -12.281 -13.219 1 97.88 108 GLU A CA 1
ATOM 814 C C . GLU A 1 108 ? -8.531 -13.766 -13.5 1 97.88 108 GLU A C 1
ATOM 816 O O . GLU A 1 108 ? -9.414 -14.594 -13.258 1 97.88 108 GLU A O 1
ATOM 821 N N . LYS A 1 109 ? -7.379 -14.086 -14.008 1 97.81 109 LYS A N 1
ATOM 822 C CA . LYS A 1 109 ? -7.047 -15.469 -14.336 1 97.81 109 LYS A CA 1
ATOM 823 C C . LYS A 1 109 ? -7.027 -16.344 -13.078 1 97.81 109 LYS A C 1
ATOM 825 O O . LYS A 1 109 ? -7.59 -17.438 -13.07 1 97.81 109 LYS A O 1
ATOM 830 N N . ILE A 1 110 ? -6.441 -15.891 -12.023 1 98.25 110 ILE A N 1
ATOM 831 C CA . ILE A 1 110 ? -6.332 -16.656 -10.781 1 98.25 110 ILE A CA 1
ATOM 832 C C . ILE A 1 110 ? -7.723 -16.875 -10.188 1 98.25 110 ILE A C 1
ATOM 834 O O . ILE A 1 110 ? -8.047 -17.984 -9.766 1 98.25 110 ILE A O 1
ATOM 838 N N . THR A 1 111 ? -8.43 -15.797 -10.211 1 97.56 111 THR A N 1
ATOM 839 C CA . THR A 1 111 ? -9.766 -15.867 -9.641 1 97.56 111 THR A CA 1
ATOM 840 C C . THR A 1 111 ? -10.609 -16.922 -10.359 1 97.56 111 THR A C 1
ATOM 842 O O . THR A 1 111 ? -11.391 -17.625 -9.727 1 97.56 111 THR A O 1
ATOM 845 N N . ALA A 1 112 ? -10.391 -17.031 -11.648 1 96.06 112 ALA A N 1
ATOM 846 C CA . ALA A 1 112 ? -11.148 -17.984 -12.453 1 96.06 112 ALA A CA 1
ATOM 847 C C . ALA A 1 112 ? -10.719 -19.422 -12.156 1 96.06 112 ALA A C 1
ATOM 849 O O . ALA A 1 112 ? -11.438 -20.375 -12.484 1 96.06 112 ALA A O 1
ATOM 850 N N . MET A 1 113 ? -9.57 -19.578 -11.57 1 94.5 113 MET A N 1
ATOM 851 C CA . MET A 1 113 ? -9.008 -20.906 -11.328 1 94.5 113 MET A CA 1
ATOM 852 C C . MET A 1 113 ? -9.359 -21.406 -9.93 1 94.5 113 MET A C 1
ATOM 854 O O . MET A 1 113 ? -9.094 -22.562 -9.602 1 94.5 113 MET A O 1
ATOM 858 N N . VAL A 1 114 ? -9.812 -20.547 -9.141 1 91.69 114 VAL A N 1
ATOM 859 C CA . VAL A 1 114 ? -10.07 -20.906 -7.758 1 91.69 114 VAL A CA 1
ATOM 860 C C . VAL A 1 114 ? -11.531 -20.625 -7.406 1 91.69 114 VAL A C 1
ATOM 862 O O . VAL A 1 114 ? -12.164 -19.766 -8.023 1 91.69 114 VAL A O 1
ATOM 865 N N . MET B 1 1 ? 0.59 24.094 12.789 1 88.56 1 MET B N 1
ATOM 866 C CA . MET B 1 1 ? 1.868 24.109 12.078 1 88.56 1 MET B CA 1
ATOM 867 C C . MET B 1 1 ? 1.709 23.562 10.664 1 88.56 1 MET B C 1
ATOM 869 O O . MET B 1 1 ? 2.375 24.031 9.742 1 88.56 1 MET B O 1
ATOM 873 N N . PHE B 1 2 ? 0.662 22.781 10.438 1 95.75 2 PHE B N 1
ATOM 874 C CA . PHE B 1 2 ? 0.547 22.109 9.148 1 95.75 2 PHE B CA 1
ATOM 875 C C . PHE B 1 2 ? -0.738 22.516 8.438 1 95.75 2 PHE B C 1
ATOM 877 O O . PHE B 1 2 ? -1.222 21.812 7.559 1 95.75 2 PHE B O 1
ATOM 884 N N . GLU B 1 3 ? -1.203 23.625 8.805 1 94.31 3 GLU B N 1
ATOM 885 C CA . GLU B 1 3 ? -2.521 24.016 8.328 1 94.31 3 GLU B CA 1
ATOM 886 C C . GLU B 1 3 ? -2.525 24.188 6.812 1 94.31 3 GLU B C 1
ATOM 888 O O . GLU B 1 3 ? -3.477 23.797 6.137 1 94.31 3 GLU B O 1
ATOM 893 N N . ASN B 1 4 ? -1.53 24.781 6.316 1 95.25 4 ASN B N 1
ATOM 894 C CA . ASN B 1 4 ? -1.476 25.031 4.879 1 95.25 4 ASN B CA 1
ATOM 895 C C . ASN B 1 4 ? -1.361 23.719 4.094 1 95.25 4 ASN B C 1
ATOM 897 O O . ASN B 1 4 ? -1.973 23.578 3.033 1 95.25 4 ASN B O 1
ATOM 901 N N . VAL B 1 5 ? -0.604 22.812 4.641 1 97.25 5 VAL B N 1
ATOM 902 C CA . VAL B 1 5 ? -0.427 21.516 3.992 1 97.25 5 VAL B CA 1
ATOM 903 C C . VAL B 1 5 ? -1.758 20.766 3.963 1 97.25 5 VAL B C 1
ATOM 905 O O . VAL B 1 5 ? -2.141 20.219 2.93 1 97.25 5 VAL B O 1
ATOM 908 N N . ILE B 1 6 ? -2.438 20.812 5.074 1 98 6 ILE B N 1
ATOM 909 C CA . ILE B 1 6 ? -3.707 20.109 5.215 1 98 6 ILE B CA 1
ATOM 910 C C . ILE B 1 6 ? -4.75 20.734 4.293 1 98 6 ILE B C 1
ATOM 912 O O . ILE B 1 6 ? -5.457 20.031 3.57 1 98 6 ILE B O 1
ATOM 916 N N . ALA B 1 7 ? -4.797 22.062 4.258 1 97.12 7 ALA B N 1
ATOM 917 C CA . ALA B 1 7 ? -5.758 22.766 3.418 1 97.12 7 ALA B CA 1
ATOM 918 C C . ALA B 1 7 ? -5.504 22.484 1.939 1 97.12 7 ALA B C 1
ATOM 920 O O . ALA B 1 7 ? -6.445 22.266 1.175 1 97.12 7 ALA B O 1
ATOM 921 N N . ASP B 1 8 ? -4.219 22.5 1.538 1 97.31 8 ASP B N 1
ATOM 922 C CA . ASP B 1 8 ? -3.854 22.203 0.157 1 97.31 8 ASP B CA 1
ATOM 923 C C . ASP B 1 8 ? -4.32 20.812 -0.24 1 97.31 8 ASP B C 1
ATOM 925 O O . ASP B 1 8 ? -4.871 20.609 -1.327 1 97.31 8 ASP B O 1
ATOM 929 N N . MET B 1 9 ? -4.152 19.844 0.676 1 97.81 9 MET B N 1
ATOM 930 C CA . MET B 1 9 ? -4.527 18.469 0.378 1 97.81 9 MET B CA 1
ATOM 931 C C . MET B 1 9 ? -6.039 18.312 0.285 1 97.81 9 MET B C 1
ATOM 933 O O . MET B 1 9 ? -6.551 17.625 -0.598 1 97.81 9 MET B O 1
ATOM 937 N N . LEU B 1 10 ? -6.723 19.016 1.141 1 96.88 10 LEU B N 1
ATOM 938 C CA . LEU B 1 10 ? -8.18 18.922 1.169 1 96.88 10 LEU B CA 1
ATOM 939 C C . LEU B 1 10 ? -8.797 19.562 -0.067 1 96.88 10 LEU B C 1
ATOM 941 O O . LEU B 1 10 ? -9.969 19.328 -0.377 1 96.88 10 LEU B O 1
ATOM 945 N N . SER B 1 11 ? -8.023 20.375 -0.722 1 96.5 11 SER B N 1
ATOM 946 C CA . SER B 1 11 ? -8.516 21.031 -1.924 1 96.5 11 SER B CA 1
ATOM 947 C C . SER B 1 11 ? -8.547 20.078 -3.111 1 96.5 11 SER B C 1
ATOM 949 O O . SER B 1 11 ? -9.172 20.359 -4.133 1 96.5 11 SER B O 1
ATOM 951 N N . VAL B 1 12 ? -7.824 18.953 -2.949 1 97.62 12 VAL B N 1
ATOM 952 C CA . VAL B 1 12 ? -7.883 17.922 -3.984 1 97.62 12 VAL B CA 1
ATOM 953 C C . VAL B 1 12 ? -9.242 17.234 -3.945 1 97.62 12 VAL B C 1
ATOM 955 O O . VAL B 1 12 ? -9.633 16.672 -2.916 1 97.62 12 VAL B O 1
ATOM 958 N N . ASN B 1 13 ? -9.852 17.219 -5.109 1 97.56 13 ASN B N 1
ATOM 959 C CA . ASN B 1 13 ? -11.18 16.625 -5.18 1 97.56 13 ASN B CA 1
ATOM 960 C C . ASN B 1 13 ? -11.148 15.148 -4.785 1 97.56 13 ASN B C 1
ATOM 962 O O . ASN B 1 13 ? -10.312 14.391 -5.273 1 97.56 13 ASN B O 1
ATOM 966 N N . GLY B 1 14 ? -12.055 14.797 -3.781 1 98 14 GLY B N 1
ATOM 967 C CA . GLY B 1 14 ? -12.172 13.406 -3.375 1 98 14 GLY B CA 1
ATOM 968 C C . GLY B 1 14 ? -11.445 13.102 -2.082 1 98 14 GLY B C 1
ATOM 969 O O . GLY B 1 14 ? -11.641 12.039 -1.489 1 98 14 GLY B O 1
ATOM 970 N N . VAL B 1 15 ? -10.578 14.016 -1.641 1 98.38 15 VAL B N 1
ATOM 971 C CA . VAL B 1 15 ? -9.898 13.812 -0.367 1 98.38 15 VAL B CA 1
ATOM 972 C C . VAL B 1 15 ? -10.891 14 0.783 1 98.38 15 VAL B C 1
ATOM 974 O O . VAL B 1 15 ? -11.586 15.008 0.849 1 98.38 15 VAL B O 1
ATOM 977 N N . LYS B 1 16 ? -10.875 13.047 1.662 1 97.56 16 LYS B N 1
ATOM 978 C CA . LYS B 1 16 ? -11.852 13.031 2.744 1 97.56 16 LYS B CA 1
ATOM 979 C C . LYS B 1 16 ? -11.195 13.312 4.09 1 97.56 16 LYS B C 1
ATOM 981 O O . LYS B 1 16 ? -11.859 13.734 5.039 1 97.56 16 LYS B O 1
ATOM 986 N N . GLY B 1 17 ? -9.922 13.008 4.211 1 97.38 17 GLY B N 1
ATOM 987 C CA . GLY B 1 17 ? -9.203 13.219 5.457 1 97.38 17 GLY B CA 1
ATOM 988 C C . GLY B 1 17 ? -7.699 13.273 5.277 1 97.38 17 GLY B C 1
ATOM 989 O O . GLY B 1 17 ? -7.148 12.602 4.398 1 97.38 17 GLY B O 1
ATOM 990 N N . VAL B 1 18 ? -7.102 14.062 6.141 1 98.44 18 VAL B N 1
ATOM 991 C CA . VAL B 1 18 ? -5.656 14.266 6.16 1 98.44 18 VAL B CA 1
ATOM 992 C C . VAL B 1 18 ? -5.133 14.109 7.586 1 98.44 18 VAL B C 1
ATOM 994 O O . VAL B 1 18 ? -5.707 14.664 8.531 1 98.44 18 VAL B O 1
ATOM 997 N N . TYR B 1 19 ? -4.027 13.406 7.676 1 98.12 19 TYR B N 1
ATOM 998 C CA . TYR B 1 19 ? -3.51 13.055 8.992 1 98.12 19 TYR B CA 1
ATOM 999 C C . TYR B 1 19 ? -1.996 13.211 9.047 1 98.12 19 TYR B C 1
ATOM 1001 O O . TYR B 1 19 ? -1.284 12.742 8.156 1 98.12 19 TYR B O 1
ATOM 1009 N N . ILE B 1 20 ? -1.531 13.844 10.039 1 98.69 20 ILE B N 1
ATOM 1010 C CA . ILE B 1 20 ? -0.118 13.891 10.398 1 98.69 20 ILE B CA 1
ATOM 1011 C C . ILE B 1 20 ? 0.105 13.148 11.711 1 98.69 20 ILE B C 1
ATOM 1013 O O . ILE B 1 20 ? -0.481 13.5 12.742 1 98.69 20 ILE B O 1
ATOM 1017 N N . VAL B 1 21 ? 0.936 12.156 11.594 1 98.62 21 VAL B N 1
ATOM 1018 C CA . VAL B 1 21 ? 1.061 11.188 12.672 1 98.62 21 VAL B CA 1
ATOM 1019 C C . VAL B 1 21 ? 2.535 10.875 12.922 1 98.62 21 VAL B C 1
ATOM 1021 O O . VAL B 1 21 ? 3.361 10.992 12.016 1 98.62 21 VAL B O 1
ATOM 1024 N N . ASP B 1 22 ? 2.873 10.5 14.148 1 98.31 22 ASP B N 1
ATOM 1025 C CA . ASP B 1 22 ? 4.242 10.039 14.352 1 98.31 22 ASP B CA 1
ATOM 1026 C C . ASP B 1 22 ? 4.324 8.516 14.289 1 98.31 22 ASP B C 1
ATOM 1028 O O . ASP B 1 22 ? 3.311 7.84 14.094 1 98.31 22 ASP B O 1
ATOM 1032 N N . ALA B 1 23 ? 5.527 8.016 14.5 1 97 23 ALA B N 1
ATOM 1033 C CA . ALA B 1 23 ? 5.789 6.598 14.281 1 97 23 ALA B CA 1
ATOM 1034 C C . ALA B 1 23 ? 5.102 5.746 15.344 1 97 23 ALA B C 1
ATOM 1036 O O . ALA B 1 23 ? 4.883 4.547 15.148 1 97 23 ALA B O 1
ATOM 1037 N N . GLU B 1 24 ? 4.746 6.359 16.453 1 97.75 24 GLU B N 1
ATOM 1038 C CA . GLU B 1 24 ? 4.09 5.617 17.531 1 97.75 24 GLU B CA 1
ATOM 1039 C C . GLU B 1 24 ? 2.576 5.613 17.344 1 97.75 24 GLU B C 1
ATOM 1041 O O . GLU B 1 24 ? 1.859 4.949 18.094 1 97.75 24 GLU B O 1
ATOM 1046 N N . GLY B 1 25 ? 2.109 6.34 16.359 1 98.19 25 GLY B N 1
ATOM 1047 C CA . GLY B 1 25 ? 0.689 6.363 16.047 1 98.19 25 GLY B CA 1
ATOM 1048 C C . GLY B 1 25 ? -0.051 7.496 16.734 1 98.19 25 GLY B C 1
ATOM 1049 O O . GLY B 1 25 ? -1.281 7.555 16.688 1 98.19 25 GLY B O 1
ATOM 1050 N N . ALA B 1 26 ? 0.711 8.367 17.359 1 98.12 26 ALA B N 1
ATOM 1051 C CA . ALA B 1 26 ? 0.095 9.523 18 1 98.12 26 ALA B CA 1
ATOM 1052 C C . ALA B 1 26 ? -0.299 10.578 16.969 1 98.12 26 ALA B C 1
ATOM 1054 O O . ALA B 1 26 ? 0.496 10.93 16.094 1 98.12 26 ALA B O 1
ATOM 1055 N N . LEU B 1 27 ? -1.481 11.117 17.141 1 98.25 27 LEU B N 1
ATOM 1056 C CA . LEU B 1 27 ? -1.991 12.141 16.234 1 98.25 27 LEU B CA 1
ATOM 1057 C C . LEU B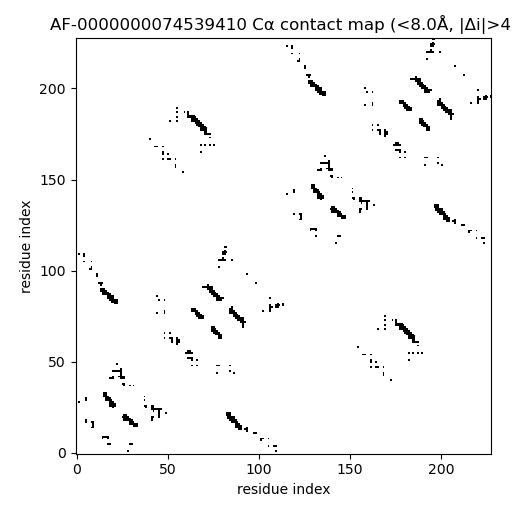 1 27 ? -1.363 13.492 16.516 1 98.25 27 LEU B C 1
ATOM 1059 O O . LEU B 1 27 ? -1.374 13.953 17.672 1 98.25 27 LEU B O 1
ATOM 1063 N N . ILE B 1 28 ? -0.806 14.086 15.562 1 98.12 28 ILE B N 1
ATOM 1064 C CA . ILE B 1 28 ? -0.273 15.438 15.68 1 98.12 28 ILE B CA 1
ATOM 1065 C C . ILE B 1 28 ? -1.311 16.453 15.195 1 98.12 28 ILE B C 1
ATOM 1067 O O . ILE B 1 28 ? -1.697 17.359 15.938 1 98.12 28 ILE B O 1
ATOM 1071 N N . GLU B 1 29 ? -1.808 16.234 13.977 1 97.5 29 GLU B N 1
ATOM 1072 C CA . GLU B 1 29 ? -2.836 17.094 13.406 1 97.5 29 GLU B CA 1
ATOM 1073 C C . GLU B 1 29 ? -3.662 16.359 12.359 1 97.5 29 GLU B C 1
ATOM 1075 O O . GLU B 1 29 ? -3.146 15.484 11.656 1 97.5 29 GLU B O 1
ATOM 1080 N N . ALA B 1 30 ? -4.938 16.703 12.305 1 97.38 30 ALA B N 1
ATOM 1081 C CA . ALA B 1 30 ? -5.801 16.094 11.305 1 97.38 30 ALA B CA 1
ATOM 1082 C C . ALA B 1 30 ? -6.961 17 10.93 1 97.38 30 ALA B C 1
ATOM 1084 O O . ALA B 1 30 ? -7.32 17.906 11.695 1 97.38 30 ALA B O 1
ATOM 1085 N N . GLU B 1 31 ? -7.43 16.797 9.781 1 97 31 GLU B N 1
ATOM 1086 C CA . GLU B 1 31 ? -8.719 17.328 9.336 1 97 31 GLU B CA 1
ATOM 1087 C C . GLU B 1 31 ? -9.438 16.32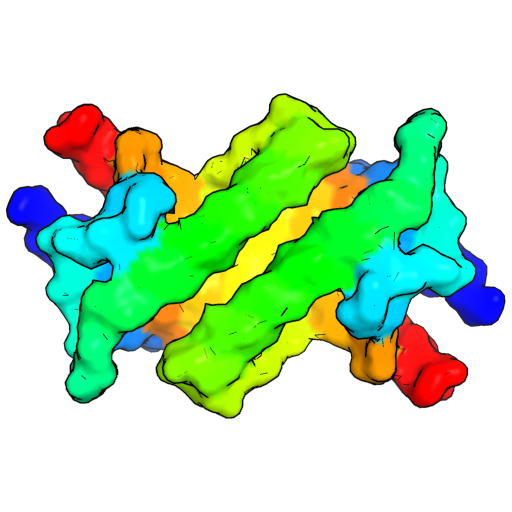8 8.422 1 97 31 GLU B C 1
ATOM 1089 O O . GLU B 1 31 ? -8.836 15.789 7.492 1 97 31 GLU B O 1
ATOM 1094 N N . SER B 1 32 ? -10.633 16 8.797 1 96.12 32 SER B N 1
ATOM 1095 C CA . SER B 1 32 ? -11.383 15.023 8.016 1 96.12 32 SER B CA 1
ATOM 1096 C C . SER B 1 32 ? -12.875 15.352 8.008 1 96.12 32 SER B C 1
ATOM 1098 O O . SER B 1 32 ? -13.336 16.172 8.805 1 96.12 32 SER B O 1
ATOM 1100 N N . ILE B 1 33 ? -13.555 14.789 7.059 1 92.19 33 ILE B N 1
ATOM 1101 C CA . ILE B 1 33 ? -15 14.961 6.984 1 92.19 33 ILE B CA 1
ATOM 1102 C C . ILE B 1 33 ? -15.688 13.922 7.867 1 92.19 33 ILE B C 1
ATOM 1104 O O . ILE B 1 33 ? -16.922 13.898 7.961 1 92.19 33 ILE B O 1
ATOM 1108 N N . PHE B 1 34 ? -14.945 13.086 8.461 1 85.56 34 PHE B N 1
ATOM 1109 C CA . PHE B 1 34 ? -15.492 11.961 9.211 1 85.56 34 PHE B CA 1
ATOM 1110 C C . PHE B 1 34 ? -15.883 12.391 10.617 1 85.56 34 PHE B C 1
ATOM 1112 O O . PHE B 1 34 ? -15.281 13.312 11.18 1 85.56 34 PHE B O 1
ATOM 1119 N N . SER B 1 35 ? -16.891 11.859 11.086 1 81.06 35 SER B N 1
ATOM 1120 C CA . SER B 1 35 ? -17.297 12.086 12.469 1 81.06 35 SER B CA 1
ATOM 1121 C C . SER B 1 35 ? -16.547 11.18 13.43 1 81.06 35 SER B C 1
ATOM 1123 O O . SER B 1 35 ? -16.641 11.328 14.648 1 81.06 35 SER B O 1
ATOM 1125 N N . ASP B 1 36 ? -15.742 10.398 12.852 1 78.19 36 ASP B N 1
ATOM 1126 C CA . ASP B 1 36 ? -15.055 9.359 13.617 1 78.19 36 ASP B CA 1
ATOM 1127 C C . ASP B 1 36 ? -13.867 9.945 14.391 1 78.19 36 ASP B C 1
ATOM 1129 O O . ASP B 1 36 ? -13.492 11.102 14.18 1 78.19 36 ASP B O 1
ATOM 1133 N N . ASP B 1 37 ? -13.383 9.133 15.258 1 89 37 ASP B N 1
ATOM 1134 C CA . ASP B 1 37 ? -12.273 9.492 16.141 1 89 37 ASP B CA 1
ATOM 1135 C C . ASP B 1 37 ? -10.945 9.508 15.375 1 89 37 ASP B C 1
ATOM 1137 O O . ASP B 1 37 ? -10.375 8.453 15.086 1 89 37 ASP B O 1
ATOM 1141 N N . ASP B 1 38 ? -10.359 10.656 15.102 1 95.56 38 ASP B N 1
ATOM 1142 C CA . ASP B 1 38 ? -9.133 10.867 14.336 1 95.56 38 ASP B CA 1
ATOM 1143 C C . ASP B 1 38 ? -7.953 10.156 14.984 1 95.56 38 ASP B C 1
ATOM 1145 O O . ASP B 1 38 ? -7.031 9.711 14.297 1 95.56 38 ASP B O 1
ATOM 1149 N N . GLU B 1 39 ? -8.031 9.984 16.281 1 96.75 39 GLU B N 1
ATOM 1150 C CA . GLU B 1 39 ? -6.926 9.328 16.984 1 96.75 39 GLU B CA 1
ATOM 1151 C C . GLU B 1 39 ? -6.84 7.852 16.609 1 96.75 39 GLU B C 1
ATOM 1153 O O . GLU B 1 39 ? -5.746 7.293 16.516 1 96.75 39 GLU B O 1
ATOM 1158 N N . VAL B 1 40 ? -7.977 7.266 16.438 1 96.56 40 VAL B N 1
ATOM 1159 C CA . VAL B 1 40 ? -8.016 5.859 16.047 1 96.56 40 VAL B CA 1
ATOM 1160 C C . VAL B 1 40 ? -7.453 5.695 14.648 1 96.56 40 VAL B C 1
ATOM 1162 O O . VAL B 1 40 ? -6.613 4.824 14.406 1 96.56 40 VAL B O 1
ATOM 1165 N N . TYR B 1 41 ? -7.844 6.598 13.711 1 96.81 41 TYR B N 1
ATOM 1166 C CA . TYR B 1 41 ? -7.367 6.527 12.336 1 96.81 41 TYR B CA 1
ATOM 1167 C C . TYR B 1 41 ? -5.863 6.762 12.266 1 96.81 41 TYR B C 1
ATOM 1169 O O . TYR B 1 41 ? -5.16 6.102 11.5 1 96.81 41 TYR B O 1
ATOM 1177 N N . ALA B 1 42 ? -5.418 7.664 13.125 1 97.69 42 ALA B N 1
ATOM 1178 C CA . ALA B 1 42 ? -3.982 7.934 13.195 1 97.69 42 ALA B CA 1
ATOM 1179 C C . ALA B 1 42 ? -3.205 6.672 13.562 1 97.69 42 ALA B C 1
ATOM 1181 O O . ALA B 1 42 ? -2.199 6.348 12.922 1 97.69 42 ALA B O 1
ATOM 1182 N N . ALA B 1 43 ? -3.68 5.973 14.562 1 98.06 43 ALA B N 1
ATOM 1183 C CA . ALA B 1 43 ? -3.023 4.754 15.023 1 98.06 43 ALA B CA 1
ATOM 1184 C C . ALA B 1 43 ? -3.021 3.686 13.938 1 98.06 43 ALA B C 1
ATOM 1186 O O . ALA B 1 43 ? -2.018 2.998 13.734 1 98.06 43 ALA B O 1
ATOM 1187 N N . LEU B 1 44 ? -4.133 3.57 13.188 1 97.88 44 LEU B N 1
ATOM 1188 C CA . LEU B 1 44 ? -4.273 2.57 12.141 1 97.88 44 LEU B CA 1
ATOM 1189 C C . LEU B 1 44 ? -3.35 2.881 10.969 1 97.88 44 LEU B C 1
ATOM 1191 O O . LEU B 1 44 ? -2.697 1.981 10.43 1 97.88 44 LEU B O 1
ATOM 1195 N N . ILE B 1 45 ? -3.25 4.133 10.547 1 98.31 45 ILE B N 1
ATOM 1196 C CA . ILE B 1 45 ? -2.402 4.562 9.438 1 98.31 45 ILE B CA 1
ATOM 1197 C C . ILE B 1 45 ? -0.937 4.309 9.781 1 98.31 45 ILE B C 1
ATOM 1199 O O . ILE B 1 45 ? -0.184 3.779 8.961 1 98.31 45 ILE B O 1
ATOM 1203 N N . ALA B 1 46 ? -0.575 4.664 11.07 1 98.69 46 ALA B N 1
ATOM 1204 C CA . ALA B 1 46 ? 0.794 4.398 11.5 1 98.69 46 ALA B CA 1
ATOM 1205 C C . ALA B 1 46 ? 1.092 2.9 11.492 1 98.69 46 ALA B C 1
ATOM 1207 O O . ALA B 1 46 ? 2.166 2.479 11.062 1 98.69 46 ALA B O 1
ATOM 1208 N N . ASP B 1 47 ? 0.12 2.135 11.969 1 98.62 47 ASP B N 1
ATOM 1209 C CA . ASP B 1 47 ? 0.292 0.686 12.008 1 98.62 47 ASP B CA 1
ATOM 1210 C C . ASP B 1 47 ? 0.525 0.124 10.609 1 98.62 47 ASP B C 1
ATOM 1212 O O . ASP B 1 47 ? 1.409 -0.711 10.406 1 98.62 47 ASP B O 1
ATOM 1216 N N . ALA B 1 48 ? -0.267 0.549 9.68 1 98.69 48 ALA B N 1
ATOM 1217 C CA . ALA B 1 48 ? -0.139 0.084 8.297 1 98.69 48 ALA B CA 1
ATOM 1218 C C . ALA B 1 48 ? 1.216 0.473 7.715 1 98.69 48 ALA B C 1
ATOM 1220 O O . ALA B 1 48 ? 1.877 -0.344 7.07 1 98.69 48 ALA B O 1
ATOM 1221 N N . PHE B 1 49 ? 1.653 1.699 7.91 1 98.81 49 PHE B N 1
ATOM 1222 C CA . PHE B 1 49 ? 2.922 2.18 7.375 1 98.81 49 PHE B CA 1
ATOM 1223 C C . PHE B 1 49 ? 4.094 1.443 8.016 1 98.81 49 PHE B C 1
ATOM 1225 O O . PHE B 1 49 ? 5.074 1.123 7.344 1 98.81 49 PHE B O 1
ATOM 1232 N N . ASN B 1 50 ? 4.004 1.229 9.352 1 98.56 50 ASN B N 1
ATOM 1233 C CA . ASN B 1 50 ? 5.047 0.492 10.055 1 98.56 50 ASN B CA 1
ATOM 1234 C C . ASN B 1 50 ? 5.141 -0.951 9.562 1 98.56 50 ASN B C 1
ATOM 1236 O O . ASN B 1 50 ? 6.234 -1.506 9.461 1 98.56 50 ASN B O 1
ATOM 1240 N N . LYS B 1 51 ? 3.984 -1.546 9.281 1 98.5 51 LYS B N 1
ATOM 1241 C CA . LYS B 1 51 ? 4.012 -2.883 8.695 1 98.5 51 LYS B CA 1
ATOM 1242 C C . LYS B 1 51 ? 4.676 -2.869 7.324 1 98.5 51 LYS B C 1
ATOM 1244 O O . LYS B 1 51 ? 5.477 -3.752 7.008 1 98.5 51 LYS B O 1
ATOM 1249 N N . ALA B 1 52 ? 4.359 -1.862 6.492 1 98.62 52 ALA B N 1
ATOM 1250 C CA . ALA B 1 52 ? 5.02 -1.711 5.199 1 98.62 52 ALA B CA 1
ATOM 1251 C C . ALA B 1 52 ? 6.535 -1.618 5.363 1 98.62 52 ALA B C 1
ATOM 1253 O O . ALA B 1 52 ? 7.289 -2.217 4.594 1 98.62 52 ALA B O 1
ATOM 1254 N N . SER B 1 53 ? 6.953 -0.853 6.359 1 98.25 53 SER B N 1
ATOM 1255 C CA . SER B 1 53 ? 8.375 -0.7 6.652 1 98.25 53 SER B CA 1
ATOM 1256 C C . SER B 1 53 ? 9.008 -2.033 7.039 1 98.25 53 SER B C 1
ATOM 1258 O O . SER B 1 53 ? 10.109 -2.359 6.586 1 98.25 53 SER B O 1
ATOM 1260 N N . GLU B 1 54 ? 8.281 -2.773 7.898 1 97.81 54 GLU B N 1
ATOM 1261 C CA . GLU B 1 54 ? 8.758 -4.094 8.297 1 97.81 54 GLU B CA 1
ATOM 1262 C C . GLU B 1 54 ? 8.914 -5.012 7.094 1 97.81 54 GLU B C 1
ATOM 1264 O O . GLU B 1 54 ? 9.945 -5.668 6.934 1 97.81 54 GLU B O 1
ATOM 1269 N N . VAL B 1 55 ? 8 -5.047 6.199 1 97.81 55 VAL B N 1
ATOM 1270 C CA . VAL B 1 55 ? 7.977 -5.93 5.043 1 97.81 55 VAL B CA 1
ATOM 1271 C C . VAL B 1 55 ? 9.102 -5.559 4.078 1 97.81 55 VAL B C 1
ATOM 1273 O O . VAL B 1 55 ? 9.898 -6.41 3.689 1 97.81 55 VAL B O 1
ATOM 1276 N N . LEU B 1 56 ? 9.227 -4.281 3.764 1 97.44 56 LEU B N 1
ATOM 1277 C CA . LEU B 1 56 ? 10.258 -3.852 2.824 1 97.44 56 LEU B CA 1
ATOM 1278 C C . LEU B 1 56 ? 11.648 -4.117 3.385 1 97.44 56 LEU B C 1
ATOM 1280 O O . LEU B 1 56 ? 12.547 -4.551 2.654 1 97.44 56 LEU B O 1
ATOM 1284 N N . SER B 1 57 ? 11.781 -3.816 4.668 1 96.88 57 SER B N 1
ATOM 1285 C CA . SER B 1 57 ? 13.094 -3.994 5.293 1 96.88 57 SER B CA 1
ATOM 1286 C C . SER B 1 57 ? 13.539 -5.453 5.238 1 96.88 57 SER B C 1
ATOM 1288 O O . SER B 1 57 ? 14.711 -5.738 5.012 1 96.88 57 SER B O 1
ATOM 1290 N N . LYS B 1 58 ? 12.641 -6.355 5.402 1 94.81 58 LYS B N 1
ATOM 1291 C CA . LYS B 1 58 ? 12.953 -7.781 5.418 1 94.81 58 LYS B CA 1
ATOM 1292 C C . LYS B 1 58 ? 13.188 -8.312 4.008 1 94.81 58 LYS B C 1
ATOM 1294 O O . LYS B 1 58 ? 14.047 -9.164 3.791 1 94.81 58 LYS B O 1
ATOM 1299 N N . ILE B 1 59 ? 12.445 -7.746 3.043 1 94.06 59 ILE B N 1
ATOM 1300 C CA . ILE B 1 59 ? 12.492 -8.281 1.687 1 94.06 59 ILE B CA 1
ATOM 1301 C C . ILE B 1 59 ? 13.656 -7.66 0.925 1 94.06 59 ILE B C 1
ATOM 1303 O O . ILE B 1 59 ? 14.344 -8.344 0.164 1 94.06 59 ILE B O 1
ATOM 1307 N N . SER B 1 60 ? 13.898 -6.387 1.13 1 91.44 60 SER B N 1
ATOM 1308 C CA . SER B 1 60 ? 14.875 -5.723 0.272 1 91.44 60 SER B CA 1
ATOM 1309 C C . SER B 1 60 ? 15.711 -4.719 1.058 1 91.44 60 SER B C 1
ATOM 1311 O O . SER B 1 60 ? 16.406 -3.895 0.471 1 91.44 60 SER B O 1
ATOM 1313 N N . SER B 1 61 ? 15.742 -4.688 2.373 1 92.88 61 SER B N 1
ATOM 1314 C CA . SER B 1 61 ? 16.453 -3.717 3.195 1 92.88 61 SER B CA 1
ATOM 1315 C C . SER B 1 61 ? 16.203 -2.293 2.709 1 92.88 61 SER B C 1
ATOM 1317 O O . SER B 1 61 ? 17.156 -1.518 2.535 1 92.88 61 SER B O 1
ATOM 1319 N N . ASP B 1 62 ? 15.039 -1.991 2.354 1 94.94 62 ASP B N 1
ATOM 1320 C CA . ASP B 1 62 ? 14.539 -0.723 1.834 1 94.94 62 ASP B CA 1
ATOM 1321 C C . ASP B 1 62 ? 13.539 -0.09 2.799 1 94.94 62 ASP B C 1
ATOM 1323 O O . ASP B 1 62 ? 13.203 -0.68 3.828 1 94.94 62 ASP B O 1
ATOM 1327 N N . GLU B 1 63 ? 13.25 1.185 2.645 1 96.81 63 GLU B N 1
ATOM 1328 C CA . GLU B 1 63 ? 12.234 1.895 3.422 1 96.81 63 GLU B CA 1
ATOM 1329 C C . GLU B 1 63 ? 11.125 2.436 2.523 1 96.81 63 GLU B C 1
ATOM 1331 O O . GLU B 1 63 ? 11.398 2.947 1.435 1 96.81 63 GLU B O 1
ATOM 1336 N N . PRO B 1 64 ? 9.953 2.4 3.082 1 97.94 64 PRO B N 1
ATOM 1337 C CA . PRO B 1 64 ? 8.867 2.869 2.219 1 97.94 64 PRO B CA 1
ATOM 1338 C C . PRO B 1 64 ? 8.867 4.387 2.045 1 97.94 64 PRO B C 1
ATOM 1340 O O . PRO B 1 64 ? 9.125 5.121 3 1 97.94 64 PRO B O 1
ATOM 1343 N N . GLU B 1 65 ? 8.594 4.75 0.839 1 96.94 65 GLU B N 1
ATOM 1344 C CA . GLU B 1 65 ? 8.328 6.152 0.539 1 96.94 65 GLU B CA 1
ATOM 1345 C C . GLU B 1 65 ? 6.828 6.434 0.484 1 96.94 65 GLU B C 1
ATOM 1347 O O . GLU B 1 65 ? 6.383 7.523 0.846 1 96.94 65 GLU B O 1
ATOM 1352 N N . LEU B 1 66 ? 6.117 5.422 0.047 1 97.81 66 LEU B N 1
ATOM 1353 C CA . LEU B 1 66 ? 4.676 5.57 -0.14 1 97.81 66 LEU B CA 1
ATOM 1354 C C . LEU B 1 66 ? 3.965 4.238 0.073 1 97.81 66 LEU B C 1
ATOM 1356 O O . LEU B 1 66 ? 4.422 3.199 -0.407 1 97.81 66 LEU B O 1
ATOM 1360 N N . LEU B 1 67 ? 2.957 4.285 0.863 1 98.69 67 LEU B N 1
ATOM 1361 C CA . LEU B 1 67 ? 2.012 3.188 1.033 1 98.69 67 LEU B CA 1
ATOM 1362 C C . LEU B 1 67 ? 0.653 3.545 0.441 1 98.69 67 LEU B C 1
ATOM 1364 O O . LEU B 1 67 ? 0.133 4.637 0.682 1 98.69 67 LEU B O 1
ATOM 1368 N N . MET B 1 68 ? 0.137 2.656 -0.344 1 98.31 68 MET B N 1
ATOM 1369 C CA . MET B 1 68 ? -1.205 2.848 -0.886 1 98.31 68 MET B CA 1
ATOM 1370 C C . MET B 1 68 ? -2.059 1.601 -0.678 1 98.31 68 MET B C 1
ATOM 1372 O O . MET B 1 68 ? -1.619 0.487 -0.972 1 98.31 68 MET B O 1
ATOM 1376 N N . ILE B 1 69 ? -3.164 1.797 -0.141 1 98.56 69 ILE B N 1
ATOM 1377 C CA . ILE B 1 69 ? -4.18 0.76 -0.002 1 98.56 69 ILE B CA 1
ATOM 1378 C C . ILE B 1 69 ? -5.43 1.156 -0.786 1 98.56 69 ILE B C 1
ATOM 1380 O O . ILE B 1 69 ? -6.18 2.041 -0.366 1 98.56 69 ILE B O 1
ATOM 1384 N N . ASP B 1 70 ? -5.664 0.488 -1.88 1 97.44 70 ASP B N 1
ATOM 1385 C CA . ASP B 1 70 ? -6.832 0.743 -2.717 1 97.44 70 ASP B CA 1
ATOM 1386 C C . ASP B 1 70 ? -7.988 -0.184 -2.346 1 97.44 70 ASP B C 1
ATOM 1388 O O . ASP B 1 70 ? -7.859 -1.407 -2.424 1 97.44 70 ASP B O 1
ATOM 1392 N N . GLY B 1 71 ? -9.07 0.43 -1.972 1 97.62 71 GLY B N 1
ATOM 1393 C CA . GLY B 1 71 ? -10.297 -0.329 -1.777 1 97.62 71 GLY B CA 1
ATOM 1394 C C . GLY B 1 71 ? -11.297 -0.154 -2.908 1 97.62 71 GLY B C 1
ATOM 1395 O O . GLY B 1 71 ? -10.938 0.334 -3.982 1 97.62 71 GLY B O 1
ATOM 1396 N N . LYS B 1 72 ? -12.5 -0.641 -2.719 1 96.12 72 LYS B N 1
ATOM 1397 C CA . LYS B 1 72 ? -13.578 -0.492 -3.689 1 96.12 72 LYS B CA 1
ATOM 1398 C C . LYS B 1 72 ? -14.156 0.921 -3.658 1 96.12 72 LYS B C 1
ATOM 1400 O O . LYS B 1 72 ? -14.555 1.455 -4.695 1 96.12 72 LYS B O 1
ATOM 1405 N N . LYS B 1 73 ? -14.109 1.561 -2.494 1 96.69 73 LYS B N 1
ATOM 1406 C CA . LYS B 1 73 ? -14.742 2.863 -2.303 1 96.69 73 LYS B CA 1
ATOM 1407 C C . LYS B 1 73 ? -13.711 3.922 -1.925 1 96.69 73 LYS B C 1
ATOM 1409 O O . LYS B 1 73 ? -13.719 5.031 -2.467 1 96.69 73 LYS B O 1
ATOM 1414 N N . ASP B 1 74 ? -12.781 3.508 -1.038 1 97.62 74 ASP B N 1
ATOM 1415 C CA . ASP B 1 74 ? -11.828 4.469 -0.496 1 97.62 74 ASP B CA 1
ATOM 1416 C C . ASP B 1 74 ? -10.391 4.016 -0.744 1 97.62 74 ASP B C 1
ATOM 1418 O O . ASP B 1 74 ? -10.141 2.832 -0.972 1 97.62 74 ASP B O 1
ATOM 1422 N N . ARG B 1 75 ? -9.57 4.926 -0.74 1 98.25 75 ARG B N 1
ATOM 1423 C CA . ARG B 1 75 ? -8.125 4.742 -0.856 1 98.25 75 ARG B CA 1
ATOM 1424 C C . ARG B 1 75 ? -7.395 5.402 0.31 1 98.25 75 ARG B C 1
ATOM 1426 O O . ARG B 1 75 ? -7.754 6.5 0.734 1 98.25 75 ARG B O 1
ATOM 1433 N N . ILE B 1 76 ? -6.461 4.707 0.836 1 98.44 76 ILE B N 1
ATOM 1434 C CA . ILE B 1 76 ? -5.605 5.262 1.879 1 98.44 76 ILE B CA 1
ATOM 1435 C C . ILE B 1 76 ? -4.172 5.383 1.358 1 98.44 76 ILE B C 1
ATOM 1437 O O . ILE B 1 76 ? -3.639 4.441 0.765 1 98.44 76 ILE B O 1
ATOM 1441 N N . VAL B 1 77 ? -3.566 6.512 1.51 1 98.62 77 VAL B N 1
ATOM 1442 C CA . VAL B 1 77 ? -2.17 6.738 1.155 1 98.62 77 VAL B CA 1
ATOM 1443 C C . VAL B 1 77 ? -1.404 7.258 2.371 1 98.62 77 VAL B C 1
ATOM 1445 O O . VAL B 1 77 ? -1.908 8.102 3.113 1 98.62 77 VAL B O 1
ATOM 1448 N N . ALA B 1 78 ? -0.283 6.754 2.592 1 98.75 78 ALA B N 1
ATOM 1449 C CA . ALA B 1 78 ? 0.595 7.223 3.662 1 98.75 78 ALA B CA 1
ATOM 1450 C C . ALA B 1 78 ? 2.031 7.375 3.166 1 98.75 78 ALA B C 1
ATOM 1452 O O . ALA B 1 78 ? 2.514 6.551 2.385 1 98.75 78 ALA B O 1
ATOM 1453 N N . SER B 1 79 ? 2.654 8.344 3.619 1 98.69 79 SER B N 1
ATOM 1454 C CA . SER B 1 79 ? 4.031 8.602 3.207 1 98.69 79 SER B CA 1
ATOM 1455 C C . SER B 1 79 ? 4.879 9.086 4.379 1 98.69 79 SER B C 1
ATOM 1457 O O . SER B 1 79 ? 4.367 9.719 5.301 1 98.69 79 SER B O 1
ATOM 1459 N N . ARG B 1 80 ? 6.113 8.758 4.254 1 97.75 80 ARG B N 1
ATOM 1460 C CA . ARG B 1 80 ? 7.066 9.32 5.207 1 97.75 80 ARG B CA 1
ATOM 1461 C C . ARG B 1 80 ? 7.273 10.805 4.961 1 97.75 80 ARG B C 1
ATOM 1463 O O . ARG B 1 80 ? 7.48 11.234 3.824 1 97.75 80 ARG B O 1
ATOM 1470 N N . ALA B 1 81 ? 7.203 11.594 6 1 98 81 ALA B N 1
ATOM 1471 C CA . ALA B 1 81 ? 7.504 13.023 5.961 1 98 81 ALA B CA 1
ATOM 1472 C C . ALA B 1 81 ? 8.398 13.43 7.133 1 98 81 ALA B C 1
ATOM 1474 O O . ALA B 1 81 ? 7.898 13.844 8.18 1 98 81 ALA B O 1
ATOM 1475 N N . GLY B 1 82 ? 9.695 13.391 6.871 1 96.44 82 GLY B N 1
ATOM 1476 C CA . GLY B 1 82 ? 10.594 13.523 8.008 1 96.44 82 GLY B CA 1
ATOM 1477 C C . GLY B 1 82 ? 10.438 12.406 9.023 1 96.44 82 GLY B C 1
ATOM 1478 O O . GLY B 1 82 ? 10.5 11.227 8.664 1 96.44 82 GLY B O 1
ATOM 1479 N N . ASP B 1 83 ? 10.25 12.828 10.281 1 96.75 83 ASP B N 1
ATOM 1480 C CA . ASP B 1 83 ? 10.062 11.812 11.312 1 96.75 83 ASP B CA 1
ATOM 1481 C C . ASP B 1 83 ? 8.586 11.492 11.516 1 96.75 83 ASP B C 1
ATOM 1483 O O . ASP B 1 83 ? 8.227 10.742 12.422 1 96.75 83 ASP B O 1
ATOM 1487 N N . LEU B 1 84 ? 7.773 12.031 10.617 1 98.31 84 LEU B N 1
ATOM 1488 C CA . LEU B 1 84 ? 6.332 11.859 10.727 1 98.31 84 LEU B CA 1
ATOM 1489 C C . LEU B 1 84 ? 5.797 11.008 9.578 1 98.31 84 LEU B C 1
ATOM 1491 O O . LEU B 1 84 ? 6.551 10.633 8.672 1 98.31 84 LEU B O 1
ATOM 1495 N N . ILE B 1 85 ? 4.543 10.641 9.703 1 98.75 85 ILE B N 1
ATOM 1496 C CA . ILE B 1 85 ? 3.777 9.969 8.664 1 98.75 85 ILE B CA 1
ATOM 1497 C C . ILE B 1 85 ? 2.635 10.867 8.195 1 98.75 85 ILE B C 1
ATOM 1499 O O . ILE B 1 85 ? 1.901 11.43 9.023 1 98.75 85 ILE B O 1
ATOM 1503 N N . PHE B 1 86 ? 2.59 11.062 6.918 1 98.88 86 PHE B N 1
ATOM 1504 C CA . PHE B 1 86 ? 1.521 11.812 6.27 1 98.88 86 PHE B CA 1
ATOM 1505 C C . PHE B 1 86 ? 0.494 10.875 5.652 1 98.88 86 PHE B C 1
ATOM 1507 O O . PHE B 1 86 ? 0.815 10.109 4.742 1 98.88 86 PHE B O 1
ATOM 1514 N N . GLY B 1 87 ? -0.748 10.883 6.191 1 98.69 87 GLY B N 1
ATOM 1515 C CA . GLY B 1 87 ? -1.791 9.969 5.754 1 98.69 87 GLY B CA 1
ATOM 1516 C C . GLY B 1 87 ? -2.979 10.68 5.125 1 98.69 87 GLY B C 1
ATOM 1517 O O . GLY B 1 87 ? -3.377 11.75 5.578 1 98.69 87 GLY B O 1
ATOM 1518 N N . ILE B 1 88 ? -3.541 9.992 4.148 1 98.62 88 ILE B N 1
ATOM 1519 C CA . ILE B 1 88 ? -4.672 10.539 3.404 1 98.62 88 ILE B CA 1
ATOM 1520 C C . ILE B 1 88 ? -5.734 9.453 3.213 1 98.62 88 ILE B C 1
ATOM 1522 O O . ILE B 1 88 ? -5.406 8.305 2.924 1 98.62 88 ILE B O 1
ATOM 1526 N N . ILE B 1 89 ? -6.918 9.82 3.434 1 98 89 ILE B N 1
ATOM 1527 C CA . ILE B 1 89 ? -8.062 9.023 3 1 98 89 ILE B CA 1
ATOM 1528 C C . ILE B 1 89 ? -8.797 9.742 1.873 1 98 89 ILE B C 1
ATOM 1530 O O . ILE B 1 89 ? -9.125 10.922 1.995 1 98 89 ILE B O 1
ATOM 1534 N N . ALA B 1 90 ? -9.039 9.086 0.767 1 98.31 90 ALA B N 1
ATOM 1535 C CA . ALA B 1 90 ? -9.695 9.688 -0.389 1 98.31 90 ALA B CA 1
ATOM 1536 C C . ALA B 1 90 ? -10.656 8.703 -1.05 1 98.31 90 ALA B C 1
ATOM 1538 O O . ALA B 1 90 ? -10.602 7.496 -0.781 1 98.31 90 ALA B O 1
ATOM 1539 N N . ASP B 1 91 ? -11.508 9.273 -1.868 1 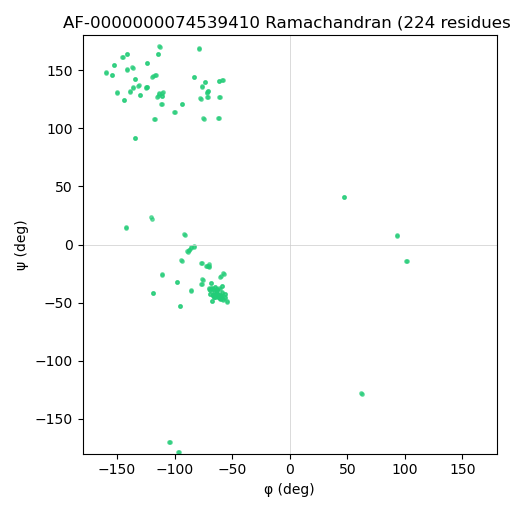97.62 91 ASP B N 1
ATOM 1540 C CA . ASP B 1 91 ? -12.336 8.438 -2.736 1 97.62 91 ASP B CA 1
ATOM 1541 C C . ASP B 1 91 ? -11.469 7.621 -3.695 1 97.62 91 ASP B C 1
ATOM 1543 O O . ASP B 1 91 ? -10.477 8.125 -4.23 1 97.62 91 ASP B O 1
ATOM 1547 N N . GLN B 1 92 ? -11.875 6.387 -3.908 1 96.31 92 GLN B N 1
ATOM 1548 C CA . GLN B 1 92 ? -11.133 5.531 -4.832 1 96.31 92 GLN B CA 1
ATOM 1549 C C . GLN B 1 92 ? -11.055 6.164 -6.219 1 96.31 92 GLN B C 1
ATOM 1551 O O . GLN B 1 92 ? -10.086 5.957 -6.949 1 96.31 92 GLN B O 1
ATOM 1556 N N . LYS B 1 93 ? -11.945 7.035 -6.637 1 95.38 93 LYS B N 1
ATOM 1557 C CA . LYS B 1 93 ? -12.039 7.617 -7.969 1 95.38 93 LYS B CA 1
ATOM 1558 C C . LYS B 1 93 ? -11.172 8.867 -8.086 1 95.38 93 LYS B C 1
ATOM 1560 O O . LYS B 1 93 ? -11.023 9.43 -9.172 1 95.38 93 LYS B O 1
ATOM 1565 N N . THR B 1 94 ? -10.586 9.266 -7.004 1 97 94 THR B N 1
ATOM 1566 C CA . THR B 1 94 ? -9.727 10.445 -7.027 1 97 94 THR B CA 1
ATOM 1567 C C . THR B 1 94 ? -8.586 10.258 -8.016 1 97 94 THR B C 1
ATOM 1569 O O . THR B 1 94 ? -7.992 9.18 -8.102 1 97 94 THR B O 1
ATOM 1572 N N . ASN B 1 95 ? -8.25 11.312 -8.711 1 95.44 95 ASN B N 1
ATOM 1573 C CA . ASN B 1 95 ? -7.117 11.289 -9.633 1 95.44 95 ASN B CA 1
ATOM 1574 C C . ASN B 1 95 ? -5.805 11.016 -8.898 1 95.44 95 ASN B C 1
ATOM 1576 O O . ASN B 1 95 ? -5.266 11.891 -8.227 1 95.44 95 ASN B O 1
ATOM 1580 N N . TYR B 1 96 ? -5.281 9.828 -9.117 1 92.62 96 TYR B N 1
ATOM 1581 C CA . TYR B 1 96 ? -4.098 9.43 -8.367 1 92.62 96 TYR B CA 1
ATOM 158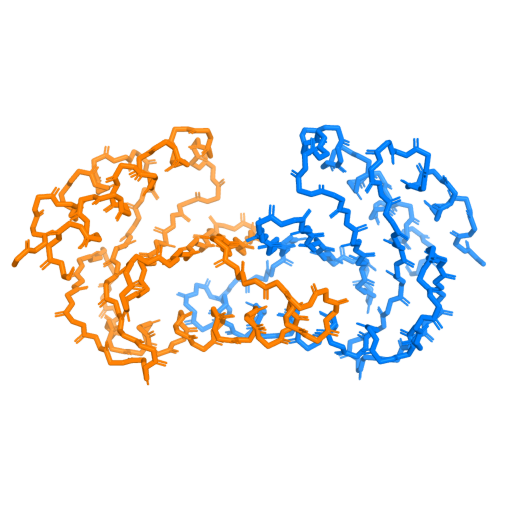2 C C . TYR B 1 96 ? -2.879 10.242 -8.797 1 92.62 96 TYR B C 1
ATOM 1584 O O . TYR B 1 96 ? -2.031 10.586 -7.969 1 92.62 96 TYR B O 1
ATOM 1592 N N . GLY B 1 97 ? -2.824 10.484 -10.141 1 92.88 97 GLY B N 1
ATOM 1593 C CA . GLY B 1 97 ? -1.719 11.305 -10.602 1 92.88 97 GLY B CA 1
ATOM 1594 C C . GLY B 1 97 ? -1.636 12.641 -9.891 1 92.88 97 GLY B C 1
ATOM 1595 O O . GLY B 1 97 ? -0.576 13.016 -9.383 1 92.88 97 GLY B O 1
ATOM 1596 N N . LEU B 1 98 ? -2.752 13.328 -9.812 1 94.19 98 LEU B N 1
ATOM 1597 C CA . LEU B 1 98 ? -2.818 14.617 -9.125 1 94.19 98 LEU B CA 1
ATOM 1598 C C . LEU B 1 98 ? -2.576 14.438 -7.629 1 94.19 98 LEU B C 1
ATOM 1600 O O . LEU B 1 98 ? -1.843 15.219 -7.02 1 94.19 98 LEU B O 1
ATOM 1604 N N . LEU B 1 99 ? -3.191 13.469 -7.059 1 96.56 99 LEU B N 1
ATOM 1605 C CA . LEU B 1 99 ? -3.023 13.188 -5.637 1 96.56 99 LEU B CA 1
ATOM 1606 C C . LEU B 1 99 ? -1.554 12.961 -5.301 1 96.56 99 LEU B C 1
ATOM 1608 O O . LEU B 1 99 ? -1.046 13.516 -4.32 1 96.56 99 LEU B O 1
ATOM 1612 N N . LYS B 1 100 ? -0.937 12.188 -6.113 1 95.62 100 LYS B N 1
ATOM 1613 C CA . LYS B 1 100 ? 0.47 11.867 -5.898 1 95.62 100 LYS B CA 1
ATOM 1614 C C . LYS B 1 100 ? 1.335 13.125 -5.926 1 95.62 100 LYS B C 1
ATOM 1616 O O . LYS B 1 100 ? 2.236 13.281 -5.098 1 95.62 100 LYS B O 1
ATOM 1621 N N . ILE B 1 101 ? 1.093 14.023 -6.887 1 96.62 101 ILE B N 1
ATOM 1622 C CA . ILE B 1 101 ? 1.824 15.281 -6.988 1 96.62 101 ILE B CA 1
ATOM 1623 C C . ILE B 1 101 ? 1.652 16.078 -5.699 1 96.62 101 ILE B C 1
ATOM 1625 O O . ILE B 1 101 ? 2.629 16.578 -5.137 1 96.62 101 ILE B O 1
ATOM 1629 N N . GLU B 1 102 ? 0.417 16.188 -5.234 1 97.81 102 GLU B N 1
ATOM 1630 C CA . GLU B 1 102 ? 0.12 16.984 -4.051 1 97.81 102 GLU B CA 1
ATOM 1631 C C . GLU B 1 102 ? 0.717 16.344 -2.795 1 97.81 102 GLU B C 1
ATOM 1633 O O . GLU B 1 102 ? 1.135 17.062 -1.877 1 97.81 102 GLU B O 1
ATOM 1638 N N . ILE B 1 103 ? 0.767 15.062 -2.779 1 98.44 103 ILE B N 1
ATOM 1639 C CA . ILE B 1 103 ? 1.396 14.367 -1.662 1 98.44 103 ILE B CA 1
ATOM 1640 C C . ILE B 1 103 ? 2.887 14.695 -1.626 1 98.44 103 ILE B C 1
ATOM 1642 O O . ILE B 1 103 ? 3.441 14.977 -0.561 1 98.44 103 ILE B O 1
ATOM 1646 N N . LYS B 1 104 ? 3.49 14.672 -2.771 1 97.81 104 LYS B N 1
ATOM 1647 C CA . LYS B 1 104 ? 4.918 14.977 -2.834 1 97.81 104 LYS B CA 1
ATOM 1648 C C . LYS B 1 104 ? 5.199 16.375 -2.305 1 97.81 104 LYS B C 1
ATOM 1650 O O . LYS B 1 104 ? 6.137 16.578 -1.528 1 97.81 104 LYS B O 1
ATOM 1655 N N . LYS B 1 105 ? 4.395 17.312 -2.723 1 98.12 105 LYS B N 1
ATOM 1656 C CA . LYS B 1 105 ? 4.551 18.672 -2.227 1 98.12 105 LYS B CA 1
ATOM 1657 C C . LYS B 1 105 ? 4.383 18.734 -0.711 1 98.12 105 LYS B C 1
ATOM 1659 O O . LYS B 1 105 ? 5.152 19.406 -0.02 1 98.12 105 LYS B O 1
ATOM 1664 N N . ALA B 1 106 ? 3.352 18.062 -0.254 1 98.5 106 ALA B N 1
ATOM 1665 C CA . ALA B 1 106 ? 3.053 18.062 1.176 1 98.5 106 ALA B CA 1
ATOM 1666 C C . ALA B 1 106 ? 4.207 17.469 1.977 1 98.5 106 ALA B C 1
ATOM 1668 O O . ALA B 1 106 ? 4.617 18.031 2.998 1 98.5 106 ALA B O 1
ATOM 1669 N N . VAL B 1 107 ? 4.719 16.391 1.495 1 98.31 107 VAL B N 1
ATOM 1670 C CA . VAL B 1 107 ? 5.816 15.703 2.166 1 98.31 107 VAL B CA 1
ATOM 1671 C C . VAL B 1 107 ? 7.031 16.625 2.258 1 98.31 107 VAL B C 1
ATOM 1673 O O . VAL B 1 107 ? 7.668 16.719 3.309 1 98.31 107 VAL B O 1
ATOM 1676 N N . GLU B 1 108 ? 7.316 17.297 1.177 1 97.88 108 GLU B N 1
ATOM 1677 C CA . GLU B 1 108 ? 8.438 18.234 1.163 1 97.88 108 GLU B CA 1
ATOM 1678 C C . GLU B 1 108 ? 8.242 19.344 2.188 1 97.88 108 GLU B C 1
ATOM 1680 O O . GLU B 1 108 ? 9.164 19.688 2.928 1 97.88 108 GLU B O 1
ATOM 1685 N N . LYS B 1 109 ? 7.062 19.891 2.217 1 97.81 109 LYS B N 1
ATOM 1686 C CA . LYS B 1 109 ? 6.758 20.984 3.145 1 97.81 109 LYS B CA 1
ATOM 1687 C C . LYS B 1 109 ? 6.867 20.516 4.594 1 97.81 109 LYS B C 1
ATOM 1689 O O . LYS B 1 109 ? 7.469 21.188 5.43 1 97.81 109 LYS B O 1
ATOM 1694 N N . ILE B 1 110 ? 6.344 19.375 4.91 1 98.25 110 ILE B N 1
ATOM 1695 C CA . ILE B 1 110 ? 6.355 18.844 6.273 1 98.25 110 ILE B CA 1
ATOM 1696 C C . ILE B 1 110 ? 7.793 18.562 6.703 1 98.25 110 ILE B C 1
ATOM 1698 O O . ILE B 1 110 ? 8.195 18.906 7.816 1 98.25 110 ILE B O 1
ATOM 1702 N N . THR B 1 111 ? 8.461 17.953 5.789 1 97.56 111 THR B N 1
ATOM 1703 C CA . THR B 1 111 ? 9.844 17.594 6.086 1 97.56 111 THR B CA 1
ATOM 1704 C C . THR B 1 111 ? 10.664 18.844 6.426 1 97.56 111 THR B C 1
ATOM 1706 O O . THR B 1 111 ? 11.523 18.797 7.309 1 97.56 111 THR B O 1
ATOM 1709 N N . ALA B 1 112 ? 10.352 19.922 5.77 1 96 112 ALA B N 1
ATOM 1710 C CA . ALA B 1 112 ? 11.086 21.156 5.98 1 96 112 ALA B CA 1
ATOM 1711 C C . ALA B 1 112 ? 10.734 21.781 7.332 1 96 112 ALA B C 1
ATOM 1713 O O . ALA B 1 112 ? 11.461 22.641 7.832 1 96 112 ALA B O 1
ATOM 1714 N N . MET B 1 113 ? 9.641 21.375 7.875 1 94.25 113 MET B N 1
ATOM 1715 C CA . MET B 1 113 ? 9.141 21.969 9.109 1 94.25 113 MET B CA 1
ATOM 1716 C C . MET B 1 113 ? 9.617 21.172 10.328 1 94.25 113 MET B C 1
ATOM 1718 O O . MET B 1 113 ? 9.438 21.609 11.461 1 94.25 113 MET B O 1
ATOM 1722 N N . VAL B 1 114 ? 10.086 20.031 10.086 1 91.5 114 VAL B N 1
ATOM 1723 C CA . VAL B 1 114 ? 10.461 19.172 11.195 1 91.5 114 VAL B CA 1
ATOM 1724 C C . VAL B 1 114 ? 11.938 18.781 11.078 1 91.5 114 VAL B C 1
ATOM 1726 O O . VAL B 1 114 ? 12.492 18.781 9.977 1 91.5 114 VAL B O 1
#

Radius of gyration: 17.04 Å; Cα contacts (8 Å, |Δi|>4): 469; chains: 2; bounding box: 35×49×37 Å

InterPro domains:
  IPR004942 Roadblock/LAMTOR2 domain [PF03259] (2-90)
  IPR004942 Roadblock/LAMTOR2 domain [SM00960] (2-90)

Solvent-accessible surface area (backbone atoms only — not comparable to full-atom values): 11568 Å² total; per-residue (Å²): 138,54,61,67,51,48,52,58,52,56,65,39,74,50,44,45,30,38,36,34,18,31,81,87,13,50,60,74,47,72,54,59,78,63,89,64,65,62,55,59,53,24,32,42,53,28,50,44,51,52,43,45,31,53,42,34,33,74,75,65,71,38,51,54,52,34,38,37,38,32,29,81,58,41,25,39,38,36,27,57,22,66,83,30,35,40,34,36,36,27,38,46,82,34,58,57,72,61,50,51,54,52,46,53,53,39,31,54,54,46,26,72,72,99,139,54,60,67,50,49,52,58,52,55,65,39,74,48,44,45,30,38,36,35,21,32,82,87,14,49,62,75,49,74,54,57,78,62,90,62,65,63,55,59,53,25,32,41,54,29,49,43,51,50,41,45,31,54,43,34,35,73,75,64,71,38,51,53,51,34,37,36,38,33,29,81,59,40,24,38,37,35,28,58,22,66,83,31,34,41,35,35,37,26,38,46,83,34,58,57,72,60,49,51,53,52,47,53,53,38,30,54,55,46,27,72,74,97

Nearest PDB structures (foldseek):
  9jue-assembly1_E  TM=9.511E-01  e=8.566E-10  Promethearchaeum syntrophicum
  7yh1-assembly2_C  TM=9.077E-01  e=1.006E-08  Promethearchaeum syntrophicum
  1veu-assembly1_A  TM=7.627E-01  e=3.049E-07  Mus musculus
  2zl1-assembly1_A  TM=7.755E-01  e=4.181E-07  unclassifie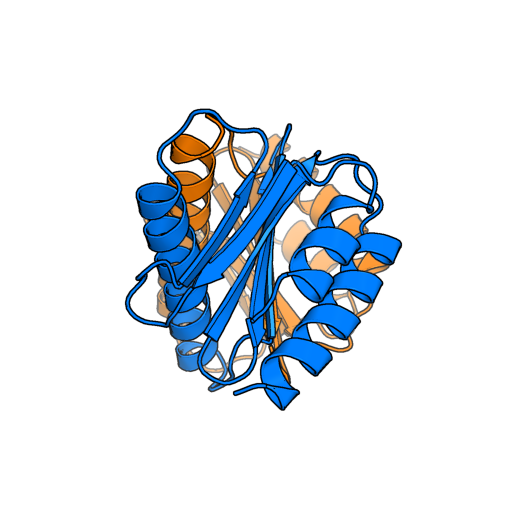d
  7t3c-assembly1_O  TM=7.458E-01  e=4.329E-06  Homo sapiens

Sequence (228 aa):
MFENVIADMLSVNGVKGVYIVDAEGALIEAESIFSDDDEVYAALIADAFNKASEVLSKISSDEPELLMIDGKKDRIVASRAGDLIFGIIADQKTNYGLLKIEIKKAVEKITAMVMFENVIADMLSVNGVKGVYIVDAEGALIEAESIFSDDDEVYAALIADAFNKASEVLSKISSDEPELLMIDGKKDRIVASRAGDLIFGIIADQKTNYGLLKIEIKKAVEKITAMV

=== Feature glossary ===
A reading guide for the features in this record.

Start from the sequence.

  · This is the polypeptide sequence — one letter per residue, N-terminus first. Length ranges from a few dozen residues for small domains to over a thousand for large multi-domain proteins.

Fold it, and you get atomic coordinates and the backbone conformation that goes with them.

  · Structure coordinates are given as an mmCIF _atom_site loop: one row per atom with element, residue name, chain id, sequence number, and x/y/z position in Å. Only the four main-chain atoms per residue are included here; side chains are omitted to keep the record compact.

  · Backbone dihedral angles. Every residue except chain termini has a φ (preceding-C → N → Cα → C) and a ψ (N → Cα → C → next-N). They are reported in degrees following the IUPAC sign convention. Secondary structure is essentially a statement about which (φ, ψ) basin each residue occupies.

  · The SS8 string is DSSP's per-residue secondary-structure call. α-helix (H) means an i→i+4 H-bond ladder; β-strand (E) means the residue participates in a β-sheet; 3₁₀ (G) and π (I) are tighter and wider helices; T/S are turns/bends; '-' is loop.

  · SS3 is a coarse helix/strand/coil call (letters a/b/c) made by the P-SEA algorithm from inter-Cα distances and dihedrals. It is less detailed than DSSP but needs only Cα positions.

Summarize the fold with a handful of shape descriptors and a per-residue structural alphabet.

  · Radius of gyration (Rg) is the root-mean-square distance of Cα atoms from their centroid — a single number for overall size and compactness. A globular domain of N residues has Rg ≈ 2.2·N^0.38 Å; an extended or disordered chain has a much larger Rg. The Cα contact count is the number of residue pairs whose Cα atoms are within 8 Å and are more than four positions apart in sequence — a standard proxy for tertiary packing density. The bounding box is the smallest axis-aligned box enclosing all Cα atoms.

  · The Foldseek 3Di string encodes local tertiary geometry as a 20-letter alphabet — one character per residue — derived from the relative positions of nearby Cα atoms. Unlike the amino-acid sequence, 3Di is a direct function of the 3D structure, so two proteins with the same fold have similar 3Di strings even at low sequence identity.

  · Solvent-accessible surface area (SASA) is the area in Å² traced out by the centre of a 1.4 Å probe sphere (a water molecule) rolled over the protein's van der Waals surface (Shrake–Rupley / Lee–Richards construction). Buried residues have near-zero SASA; fully exposed residues can exceed 200 Å². The total SASA scales roughly with the number of surface residues.

Ask how reliable the model is.

  · pLDDT (predicted Local Distance Difference Test) is AlphaFold's per-residue confidence score, ranging from 0 to 100. Values above 90 indicate high confidence (typically well-packed cores); 70–90 is confident; 50–70 low confidence; below 50 usually means the region is disordered or the prediction is unreliable there. AlphaFold stores pLDDT in the mmCIF B-factor column.

  · B-factor (Debye–Waller factor) reflects atomic displacement in the crystal lattice. It is an experimental observable (units Å²), not a prediction; low values mean the atom is pinned down, high values mean it moves or is heterogeneous across the crystal.

  · Predicted Aligned Error (PAE) is an AlphaFold confidence matrix: entry (i, j) is the expected error in the position of residue j, in ångströms, when the prediction is superimposed on the true structure at residue i. Low PAE within a block of residues means that block is internally rigid and well-predicted; high PAE between two blocks means their relative placement is uncertain even if each block individually is confident.

Place it in context: what it resembles, what it is annotated as, and how it looks.

  · Nearest PDB neighbors are the top structural matches found by Foldseek when searching this structure against the entire Protein Data Bank. Each hit reports a TM-score (0 to 1; >0.5 almost always implies the same fold) and an E-value. These are *structural* homologs — they may share no detectable sequence similarity.

  · Functional annotations link the protein to curated databases. InterPro entries identify conserved domains and families by matching the sequence against member-database signatures (Pfam, PROSITE, CDD, …). Gene Ontology (GO) terms describe molecular function, biological process, and cellular component in a controlled vocabulary. CATH places the structure in a hierarchical fold classification (Class/Architecture/Topology/Homologous-superfamily). The organism is the source species.

  · Three diagnostic plots accompany the record. The Cα contact map visualizes the tertiary structure as a 2D adjacency matrix (8 Å cutoff, sequence-local contacts suppressed). The Ramachandran plot shows the distribution of backbone (φ, ψ) torsions, with points in the α and β basins reflecting secondary structure content. The PAE plot shows AlphaFold's inter-residue confidence as a color matrix.

  · Six rendered views show the 3D structure from the faces of a cube — i.e. along ±x, ±y, ±z. Rendering representation is drawn randomly per protein from cartoon (secondary-structure ribbons), sticks (backbone bonds), or molecular surface; coloring is either N→C rainbow (blue at the N-terminus through red at the C-terminus) or one color per chain.